Protein AF-A0A562HEB9-F1 (afdb_monomer)

Secondary structure (DSSP, 8-state):
-PPPPP-S-SS-EEEE---SS-HHHHHHHHHHHHHHHHHHH------HHHHHHHHHHHHHHHHHHHHHHHHHH-------GGGGS-HHHHHHHHHHHHHHHHHHHHHHHHHHT----HHHHHHHHHHHHHHHT--HHHHHHHH-TT-GGGHHHHHHHHHHHHHHHH-EEEE---PPP----

pLDDT: mean 85.72, std 13.25, range [48.59, 96.88]

Structure (mmCIF, N/CA/C/O backbone):
data_AF-A0A562HEB9-F1
#
_entry.id   AF-A0A562HEB9-F1
#
loop_
_atom_site.group_PDB
_atom_site.id
_atom_site.type_symbol
_atom_site.label_atom_id
_atom_site.label_alt_id
_atom_site.label_comp_id
_atom_site.label_asym_id
_atom_site.label_entity_id
_atom_site.label_seq_id
_atom_site.pdbx_PDB_ins_code
_atom_site.Cartn_x
_atom_site.Cartn_y
_atom_site.Cartn_z
_atom_site.occupancy
_atom_site.B_iso_or_equiv
_atom_site.auth_seq_id
_atom_site.auth_comp_id
_atom_site.auth_asym_id
_atom_site.auth_atom_id
_atom_site.pdbx_PDB_model_num
ATOM 1 N N . MET A 1 1 ? -10.192 3.703 -13.488 1.00 57.84 1 MET A N 1
ATOM 2 C CA . MET A 1 1 ? -11.028 2.485 -13.400 1.00 57.84 1 MET A CA 1
ATOM 3 C C . MET A 1 1 ? -11.930 2.670 -12.189 1.00 57.84 1 MET A C 1
ATOM 5 O O . MET A 1 1 ? -11.435 3.238 -11.224 1.00 57.84 1 MET A O 1
ATOM 9 N N . PRO A 1 2 ? -13.230 2.334 -12.241 1.00 66.75 2 PRO A N 1
ATOM 10 C CA . PRO A 1 2 ? -14.069 2.406 -11.045 1.00 66.75 2 PRO A CA 1
ATOM 11 C C . PRO A 1 2 ? -13.532 1.450 -9.963 1.00 66.75 2 PRO A C 1
ATOM 13 O O . PRO A 1 2 ? -12.978 0.410 -10.332 1.00 66.75 2 PRO A O 1
ATOM 16 N N . PRO A 1 3 ? -13.691 1.770 -8.665 1.00 75.25 3 PRO A N 1
ATOM 17 C CA . PRO A 1 3 ? -13.260 0.884 -7.590 1.00 75.25 3 PRO A CA 1
ATOM 18 C C . PRO A 1 3 ? -13.943 -0.477 -7.714 1.00 75.25 3 PRO A C 1
ATOM 20 O O . PRO A 1 3 ? -15.160 -0.556 -7.907 1.00 75.25 3 PRO A O 1
ATOM 23 N N . ILE A 1 4 ? -13.159 -1.550 -7.614 1.00 83.19 4 ILE A N 1
ATOM 24 C CA . ILE A 1 4 ? -13.702 -2.908 -7.585 1.00 83.19 4 ILE A CA 1
ATOM 25 C C . ILE A 1 4 ? -14.222 -3.177 -6.174 1.00 83.19 4 ILE A C 1
ATOM 27 O O . ILE A 1 4 ? -13.568 -2.845 -5.189 1.00 83.19 4 ILE A O 1
ATOM 31 N N . ALA A 1 5 ? -15.411 -3.771 -6.070 1.00 83.75 5 ALA A N 1
ATOM 32 C CA . ALA A 1 5 ? -15.980 -4.137 -4.781 1.00 83.75 5 ALA A CA 1
ATOM 33 C C . ALA A 1 5 ? -15.140 -5.243 -4.123 1.00 83.75 5 ALA A C 1
ATOM 35 O O . ALA A 1 5 ? -15.068 -6.360 -4.637 1.00 83.75 5 ALA A O 1
ATOM 36 N N . VAL A 1 6 ? -14.551 -4.934 -2.970 1.00 87.00 6 VAL A N 1
ATOM 37 C CA . VAL A 1 6 ? -13.778 -5.874 -2.151 1.00 87.00 6 VAL A CA 1
ATOM 38 C C . VAL A 1 6 ? -14.672 -6.391 -1.029 1.00 87.00 6 VAL A C 1
ATOM 40 O O . VAL A 1 6 ? -15.420 -5.635 -0.408 1.00 87.00 6 VAL A O 1
ATOM 43 N N . LYS A 1 7 ? -14.625 -7.696 -0.778 1.00 85.81 7 LYS A N 1
ATOM 44 C CA . LYS A 1 7 ? -15.368 -8.369 0.297 1.00 85.81 7 LYS A CA 1
ATOM 45 C C . LYS A 1 7 ? -14.372 -9.024 1.250 1.00 85.81 7 LYS A C 1
ATOM 47 O O . LYS A 1 7 ? -13.192 -9.101 0.953 1.00 85.81 7 LYS A O 1
ATOM 52 N N . ASN A 1 8 ? -14.812 -9.486 2.417 1.00 87.44 8 ASN A N 1
ATOM 53 C CA . ASN A 1 8 ? -13.984 -10.340 3.287 1.00 87.44 8 ASN A CA 1
ATOM 54 C C . ASN A 1 8 ? -12.582 -9.775 3.631 1.00 87.44 8 ASN A C 1
ATOM 56 O O . ASN A 1 8 ? -11.639 -10.539 3.790 1.00 87.44 8 ASN A O 1
ATOM 60 N N . TYR A 1 9 ? -12.426 -8.448 3.713 1.00 90.75 9 TYR A N 1
ATOM 61 C CA . TYR A 1 9 ? -11.159 -7.795 4.078 1.00 90.75 9 TYR A CA 1
ATOM 62 C C . TYR A 1 9 ? -11.048 -7.520 5.584 1.00 90.75 9 TYR A C 1
ATOM 64 O O . TYR A 1 9 ? -9.955 -7.280 6.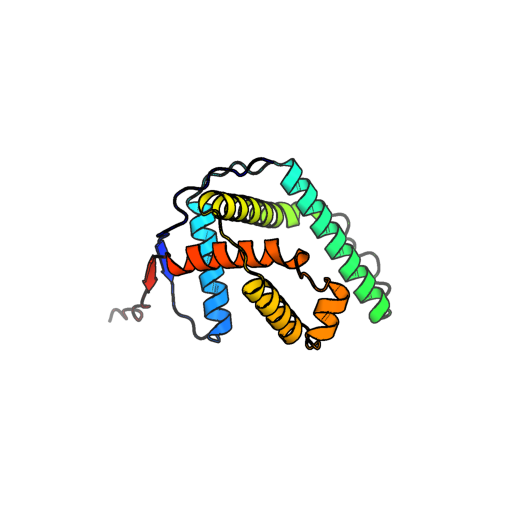085 1.00 90.75 9 TYR A O 1
ATOM 72 N N . LYS A 1 10 ? -12.174 -7.580 6.308 1.00 93.06 10 LYS A N 1
ATOM 73 C CA . LYS A 1 10 ? -12.225 -7.538 7.773 1.00 93.06 10 LYS A CA 1
ATOM 74 C C . LYS A 1 10 ? -12.315 -8.951 8.336 1.00 93.06 10 LYS A C 1
ATOM 76 O O . LYS A 1 10 ? -13.050 -9.770 7.785 1.00 93.06 10 LYS A O 1
ATOM 81 N N . GLY A 1 11 ? -11.637 -9.226 9.449 1.00 91.50 11 GLY A N 1
ATOM 82 C CA . GLY A 1 11 ? -11.749 -10.524 10.124 1.00 91.50 11 GLY A CA 1
ATOM 83 C C . GLY A 1 11 ? -11.019 -11.670 9.427 1.00 91.50 11 GLY A C 1
ATOM 84 O O . GLY A 1 11 ? -11.332 -12.827 9.702 1.00 91.50 11 GLY A O 1
ATOM 85 N N . VAL A 1 12 ? -10.078 -11.378 8.519 1.00 92.06 12 VAL A N 1
ATOM 86 C CA . VAL A 1 12 ? -9.273 -12.425 7.878 1.00 92.06 12 VAL A CA 1
ATOM 87 C C . VAL A 1 12 ? -8.480 -13.189 8.931 1.00 92.06 12 VAL A C 1
ATOM 89 O O . VAL A 1 12 ? -7.869 -12.595 9.820 1.00 92.06 12 VAL A O 1
ATOM 92 N N . ALA A 1 13 ? -8.533 -14.516 8.855 1.00 91.50 13 ALA A N 1
ATOM 93 C CA . ALA A 1 13 ? -7.787 -15.372 9.760 1.00 91.50 13 ALA A CA 1
ATOM 94 C C . ALA A 1 13 ? -6.352 -15.522 9.249 1.00 91.50 13 ALA A C 1
ATOM 96 O O . ALA A 1 13 ? -6.151 -15.883 8.091 1.00 91.50 13 ALA A O 1
ATOM 97 N N . VAL A 1 14 ? -5.378 -15.278 10.121 1.00 90.44 14 VAL A N 1
ATOM 98 C CA . VAL A 1 14 ? -3.953 -15.440 9.818 1.00 90.44 14 VAL A CA 1
ATOM 99 C C . VAL A 1 14 ? -3.348 -16.390 10.834 1.00 90.44 14 VAL A C 1
ATOM 101 O O . VAL A 1 14 ? -3.446 -16.166 12.040 1.00 90.44 14 VAL A O 1
ATOM 104 N N . GLU A 1 15 ? -2.745 -17.464 10.341 1.00 89.00 15 GLU A N 1
ATOM 105 C CA . GLU A 1 15 ? -1.908 -18.346 11.149 1.00 89.00 15 GLU A CA 1
ATOM 106 C C . GLU A 1 15 ? -0.533 -17.696 11.285 1.00 89.00 15 GLU A C 1
ATOM 108 O O . GLU A 1 15 ? 0.083 -17.315 10.288 1.00 89.00 15 GLU A O 1
ATOM 113 N N . TRP A 1 16 ? -0.086 -17.502 12.524 1.00 85.50 16 TRP A N 1
ATOM 114 C CA . TRP A 1 16 ? 1.146 -16.784 12.819 1.00 85.50 16 TRP A CA 1
ATOM 115 C C . TRP A 1 16 ? 2.052 -17.613 13.720 1.00 85.50 16 TRP A C 1
ATOM 117 O O . TRP A 1 16 ? 1.663 -18.016 14.819 1.00 85.50 16 TRP A O 1
ATOM 127 N N . VAL A 1 17 ? 3.284 -17.824 13.261 1.00 80.69 17 VAL A N 1
ATOM 128 C CA . VAL A 1 17 ? 4.353 -18.431 14.053 1.00 80.69 17 VAL A CA 1
ATOM 129 C C . VAL A 1 17 ? 5.299 -17.320 14.469 1.00 80.69 17 VAL A C 1
ATOM 131 O O . VAL A 1 17 ? 5.929 -16.676 13.630 1.00 80.69 17 VAL A O 1
ATOM 134 N N . LYS A 1 18 ? 5.413 -17.101 15.778 1.00 73.56 18 LYS A N 1
ATOM 135 C CA . LYS A 1 18 ? 6.359 -16.131 16.327 1.00 73.56 18 LYS A CA 1
ATOM 136 C C . LYS A 1 18 ? 7.789 -16.589 16.030 1.00 73.56 18 LYS A C 1
ATOM 138 O O . LYS A 1 18 ? 8.149 -17.721 16.353 1.00 73.56 18 LYS A O 1
ATOM 143 N N . ASN A 1 19 ? 8.586 -15.725 15.409 1.00 70.88 19 ASN A N 1
ATOM 144 C CA . ASN A 1 19 ? 10.015 -15.944 15.185 1.00 70.88 19 ASN A CA 1
ATOM 145 C C . ASN A 1 19 ? 10.836 -15.016 16.105 1.00 70.88 19 ASN A C 1
ATOM 147 O O . ASN A 1 19 ? 10.263 -14.225 16.839 1.00 70.88 19 ASN A O 1
ATOM 151 N N . GLU A 1 20 ? 12.165 -15.146 16.123 1.00 70.38 20 GLU A N 1
ATOM 152 C CA . GLU A 1 20 ? 13.058 -14.315 16.959 1.00 70.38 20 GLU A CA 1
ATOM 153 C C . GLU A 1 20 ? 13.527 -13.024 16.245 1.00 70.38 20 GLU A C 1
ATOM 155 O O . GLU A 1 20 ? 14.636 -12.541 16.488 1.00 70.38 20 GLU A O 1
ATOM 160 N N . ALA A 1 21 ? 12.748 -12.483 15.301 1.00 75.88 21 ALA A N 1
ATOM 161 C CA . ALA A 1 21 ? 13.127 -11.254 14.602 1.00 75.88 21 ALA A CA 1
ATOM 162 C C . ALA A 1 21 ? 12.989 -10.013 15.513 1.00 75.88 21 ALA A C 1
ATOM 164 O O . ALA A 1 21 ? 12.509 -10.073 16.641 1.00 75.88 21 ALA A O 1
ATOM 165 N N . SER A 1 22 ? 13.453 -8.846 15.052 1.00 77.06 22 SER A N 1
ATOM 166 C CA . SER A 1 22 ? 13.132 -7.596 15.750 1.00 77.06 22 SER A CA 1
ATOM 167 C C . SER A 1 22 ? 11.623 -7.334 15.681 1.00 77.06 22 SER A C 1
ATOM 169 O O . SER A 1 22 ? 10.988 -7.658 14.681 1.00 77.06 22 SER A O 1
ATOM 171 N N . ALA A 1 23 ? 11.062 -6.669 16.696 1.00 77.81 23 ALA A N 1
ATOM 172 C CA . ALA A 1 23 ? 9.628 -6.355 16.747 1.00 77.81 23 ALA A CA 1
ATOM 173 C C . ALA A 1 23 ? 9.112 -5.617 15.491 1.00 77.81 23 ALA A C 1
ATOM 175 O O . ALA A 1 23 ? 7.980 -5.821 15.071 1.00 77.81 23 ALA A O 1
ATOM 176 N N . GLU A 1 24 ? 9.949 -4.784 14.868 1.00 77.94 24 GLU A N 1
ATOM 177 C CA . GLU A 1 24 ? 9.617 -4.071 13.627 1.00 77.94 24 GLU A CA 1
ATOM 178 C C . GLU A 1 24 ? 9.565 -5.005 12.406 1.00 77.94 24 GLU A C 1
ATOM 180 O O . GLU A 1 24 ? 8.658 -4.906 11.582 1.00 77.94 24 GLU A O 1
ATOM 185 N N . ASN A 1 25 ? 10.493 -5.964 12.316 1.00 81.62 25 ASN A N 1
ATOM 186 C CA . ASN A 1 25 ? 10.473 -6.976 11.259 1.00 81.62 25 ASN A CA 1
ATOM 187 C C . ASN A 1 25 ? 9.296 -7.944 11.435 1.00 81.62 25 ASN A C 1
ATOM 189 O O . ASN A 1 25 ? 8.708 -8.375 10.444 1.00 81.62 25 ASN 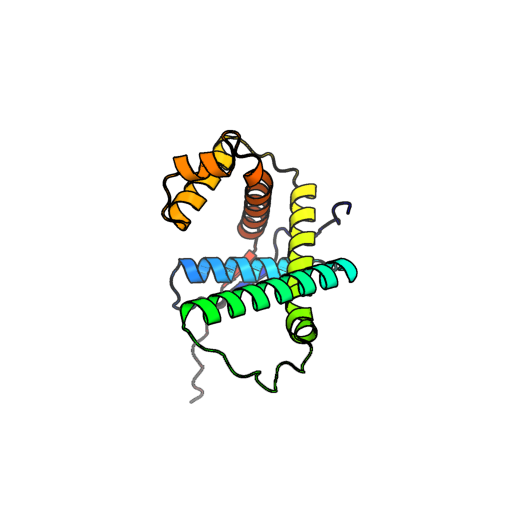A O 1
ATOM 193 N N . GLU A 1 26 ? 8.943 -8.273 12.682 1.00 84.94 26 GLU A N 1
ATOM 194 C CA . GLU A 1 26 ? 7.755 -9.071 12.995 1.00 84.94 26 GLU A CA 1
ATOM 195 C C . GLU A 1 26 ? 6.474 -8.358 12.554 1.00 84.94 26 GLU A C 1
ATOM 197 O O . GLU A 1 26 ? 5.664 -8.958 11.851 1.00 84.94 26 GLU A O 1
ATOM 202 N N . ASP A 1 27 ? 6.311 -7.078 12.904 1.00 86.38 27 ASP A N 1
ATOM 203 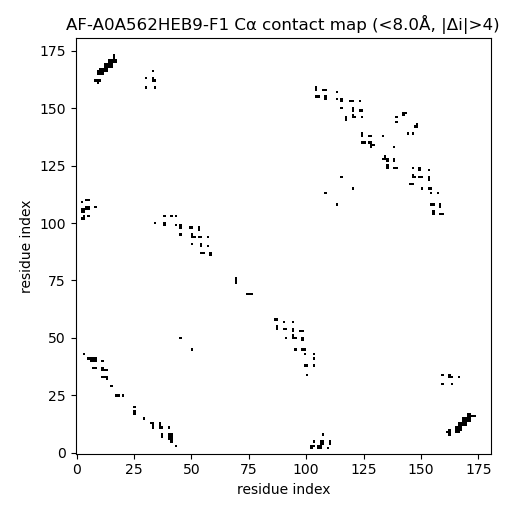C CA . ASP A 1 27 ? 5.135 -6.289 12.522 1.00 86.38 27 ASP A CA 1
ATOM 204 C C . ASP A 1 27 ? 4.996 -6.173 10.997 1.00 86.38 27 ASP A C 1
ATOM 206 O O . ASP A 1 27 ? 3.914 -6.389 10.449 1.00 86.38 27 ASP A O 1
ATOM 210 N N . MET A 1 28 ? 6.100 -5.925 10.285 1.00 87.50 28 MET A N 1
ATOM 211 C CA . MET A 1 28 ? 6.093 -5.853 8.823 1.00 87.50 28 MET A CA 1
ATOM 212 C C . MET A 1 28 ? 5.677 -7.182 8.181 1.00 87.50 28 MET A C 1
ATOM 214 O O . MET A 1 28 ? 4.794 -7.202 7.320 1.00 87.50 28 MET A O 1
ATOM 218 N N . ALA A 1 29 ? 6.275 -8.292 8.618 1.00 89.50 29 ALA A N 1
ATOM 219 C CA . ALA A 1 29 ? 5.954 -9.618 8.097 1.00 89.50 29 ALA A CA 1
ATOM 220 C C . ALA A 1 29 ? 4.503 -10.019 8.420 1.00 89.50 29 ALA A C 1
ATOM 222 O O . ALA A 1 29 ? 3.833 -10.671 7.619 1.00 89.50 29 ALA A O 1
ATOM 223 N N . MET A 1 30 ? 3.991 -9.588 9.572 1.00 90.31 30 MET A N 1
ATOM 224 C CA . MET A 1 30 ? 2.617 -9.839 9.985 1.00 90.31 30 MET A CA 1
ATOM 225 C C . MET A 1 30 ? 1.617 -9.064 9.136 1.00 90.31 30 MET A C 1
ATOM 227 O O . MET A 1 30 ? 0.638 -9.637 8.655 1.00 90.31 30 MET A O 1
ATOM 231 N N . ARG A 1 31 ? 1.885 -7.778 8.893 1.00 92.00 31 ARG A N 1
ATOM 232 C CA . ARG A 1 31 ? 1.093 -6.947 7.980 1.00 92.00 31 ARG A CA 1
ATOM 233 C C . ARG A 1 31 ? 1.066 -7.534 6.568 1.00 92.00 31 ARG A C 1
ATOM 235 O O . ARG A 1 31 ? 0.001 -7.557 5.952 1.00 92.00 31 ARG A O 1
ATOM 242 N N . GLU A 1 32 ? 2.194 -8.049 6.076 1.00 92.62 32 GLU A N 1
ATOM 243 C CA . GLU A 1 32 ? 2.257 -8.738 4.782 1.00 92.62 32 GLU A CA 1
ATOM 244 C C . GLU A 1 32 ? 1.419 -10.026 4.773 1.00 92.62 32 GLU A C 1
ATOM 246 O O . GLU A 1 32 ? 0.616 -10.222 3.861 1.00 92.62 32 GLU A O 1
ATOM 251 N N . ALA A 1 33 ? 1.518 -10.863 5.810 1.00 93.06 33 ALA A N 1
ATOM 252 C CA . ALA A 1 33 ? 0.725 -12.089 5.915 1.00 93.06 33 ALA A CA 1
ATOM 253 C C . ALA A 1 33 ? -0.788 -11.809 5.967 1.00 93.06 33 ALA A C 1
ATOM 255 O O . ALA A 1 33 ? -1.574 -12.499 5.314 1.00 93.06 33 ALA A O 1
ATOM 256 N N . ILE A 1 34 ? -1.204 -10.774 6.705 1.00 94.31 34 ILE A N 1
ATOM 257 C CA . ILE A 1 34 ? -2.601 -10.322 6.740 1.00 94.31 34 ILE A CA 1
ATOM 258 C C . ILE A 1 34 ? -3.046 -9.873 5.347 1.00 94.31 34 ILE A C 1
ATOM 260 O O . ILE A 1 34 ? -4.110 -10.291 4.881 1.00 94.31 34 ILE A O 1
ATOM 264 N N . LEU A 1 35 ? -2.241 -9.050 4.671 1.00 93.88 35 LEU A N 1
ATOM 265 C CA . LEU A 1 35 ? -2.547 -8.583 3.323 1.00 93.88 35 LEU A CA 1
ATOM 266 C C . LEU A 1 35 ? -2.716 -9.760 2.361 1.00 93.88 35 LEU A C 1
ATOM 268 O O . LEU A 1 35 ? -3.718 -9.811 1.652 1.00 93.88 35 LEU A O 1
ATOM 272 N N . ASP A 1 36 ? -1.809 -10.734 2.382 1.00 93.75 36 ASP A N 1
ATOM 273 C CA . ASP A 1 36 ? -1.879 -11.917 1.523 1.00 93.75 36 ASP A CA 1
ATOM 274 C C . ASP A 1 36 ? -3.174 -12.714 1.734 1.00 93.75 36 ASP A C 1
ATOM 276 O O . ASP A 1 36 ? -3.800 -13.137 0.757 1.00 93.75 36 ASP A O 1
ATOM 280 N N . GLN A 1 37 ? -3.648 -12.836 2.979 1.00 94.25 37 GLN A N 1
ATOM 281 C CA . GLN A 1 37 ? -4.950 -13.448 3.259 1.00 94.25 37 GLN A CA 1
ATOM 282 C C . GLN A 1 37 ? -6.117 -12.617 2.714 1.00 94.25 37 GLN A C 1
ATOM 284 O O . GLN A 1 37 ? -7.061 -13.184 2.159 1.00 94.25 37 GLN A O 1
ATOM 289 N N . VAL A 1 38 ? -6.056 -11.283 2.785 1.00 94.25 38 VAL A N 1
ATOM 290 C CA . VAL A 1 38 ? -7.063 -10.421 2.140 1.00 94.25 38 VAL A CA 1
ATOM 291 C C . VAL A 1 38 ? -7.056 -10.610 0.624 1.00 94.25 38 VAL A C 1
ATOM 293 O O . VAL A 1 38 ? -8.128 -10.727 0.022 1.00 94.25 38 VAL A O 1
ATOM 296 N N . LEU A 1 39 ? -5.878 -10.678 -0.005 1.00 93.19 39 LEU A N 1
ATOM 297 C CA . LEU A 1 39 ? -5.766 -10.927 -1.443 1.00 93.19 39 LEU A CA 1
ATOM 298 C C . LEU A 1 39 ? -6.328 -12.305 -1.813 1.00 93.19 39 LEU A C 1
ATOM 300 O O . LEU A 1 39 ? -6.967 -12.431 -2.856 1.00 93.19 39 LEU A O 1
ATOM 304 N N . ALA A 1 40 ? -6.100 -13.331 -0.992 1.00 91.94 40 ALA A N 1
ATOM 305 C CA . ALA A 1 40 ? -6.609 -14.683 -1.219 1.00 91.94 40 ALA A CA 1
ATOM 306 C C . ALA A 1 40 ? -8.132 -14.780 -1.023 1.00 91.94 40 ALA A C 1
ATOM 308 O O . ALA A 1 40 ? -8.811 -15.451 -1.799 1.00 91.94 40 ALA A O 1
ATOM 309 N N . ALA A 1 41 ? -8.684 -14.063 -0.039 1.00 91.44 41 ALA A N 1
ATOM 310 C CA . ALA A 1 41 ? -10.121 -14.011 0.240 1.00 91.44 41 ALA A CA 1
ATOM 311 C C . ALA A 1 41 ? -10.929 -13.235 -0.820 1.00 91.44 41 ALA A C 1
ATOM 313 O O . ALA A 1 41 ? -12.165 -13.283 -0.819 1.00 91.44 41 ALA A O 1
ATOM 314 N N . ASN A 1 42 ? -10.236 -12.521 -1.711 1.00 88.94 42 ASN A N 1
ATOM 315 C CA . ASN A 1 42 ? -10.814 -11.713 -2.773 1.00 88.94 42 ASN A CA 1
ATOM 316 C C . ASN A 1 42 ? -10.392 -12.226 -4.151 1.00 88.94 42 ASN A C 1
ATOM 318 O O . ASN A 1 42 ? -9.281 -11.974 -4.633 1.00 88.94 42 ASN A O 1
ATOM 322 N N . ASP A 1 43 ? -11.324 -12.909 -4.814 1.00 85.62 43 ASP A N 1
ATOM 323 C CA . ASP A 1 43 ? -11.182 -13.257 -6.223 1.00 85.62 43 ASP A CA 1
ATOM 324 C C . ASP A 1 43 ? -11.461 -12.020 -7.086 1.00 85.62 43 ASP A C 1
ATOM 326 O O . ASP A 1 43 ? -12.604 -11.671 -7.386 1.00 85.62 43 ASP A O 1
ATOM 330 N N . ILE A 1 44 ? -10.388 -11.296 -7.398 1.00 86.69 44 ILE A N 1
ATOM 331 C CA . ILE A 1 44 ? -10.423 -10.081 -8.205 1.00 86.69 44 ILE A CA 1
ATOM 332 C C . ILE A 1 44 ? -9.744 -10.366 -9.528 1.00 86.69 44 ILE A C 1
ATOM 334 O O . ILE A 1 44 ? -8.570 -10.741 -9.579 1.00 86.69 44 ILE A O 1
ATOM 338 N N . GLN A 1 45 ? -10.476 -10.109 -10.607 1.00 88.88 45 GLN A N 1
ATOM 339 C CA . GLN A 1 45 ? -9.923 -10.149 -11.946 1.00 88.88 45 GLN A CA 1
ATOM 340 C C . GLN A 1 45 ? -8.956 -8.977 -12.131 1.00 88.88 45 GLN A C 1
ATOM 342 O O . GLN A 1 45 ? -9.371 -7.822 -12.228 1.00 88.88 45 GLN A O 1
ATOM 347 N N . VAL A 1 46 ? -7.662 -9.284 -12.197 1.00 91.81 46 VAL A N 1
ATOM 348 C CA . VAL A 1 46 ? -6.618 -8.290 -12.444 1.00 91.81 46 VAL A CA 1
ATOM 349 C C . VAL A 1 46 ? -6.511 -8.036 -13.953 1.00 91.81 46 VAL A C 1
ATOM 351 O O . VAL A 1 46 ? -6.235 -8.968 -14.712 1.00 91.81 46 VAL A O 1
ATOM 354 N N . PRO A 1 47 ? -6.724 -6.797 -14.428 1.00 93.38 47 PRO A N 1
ATOM 355 C CA . PRO A 1 47 ? -6.607 -6.470 -15.845 1.00 93.38 47 PRO A CA 1
ATOM 356 C C . PRO A 1 47 ? -5.165 -6.626 -16.346 1.00 93.38 47 PRO A C 1
ATOM 358 O O . PRO A 1 47 ? -4.248 -5.994 -15.820 1.00 93.38 47 PRO A O 1
ATOM 361 N N . GLN A 1 48 ? -4.964 -7.420 -17.403 1.00 93.38 48 GLN A N 1
ATOM 362 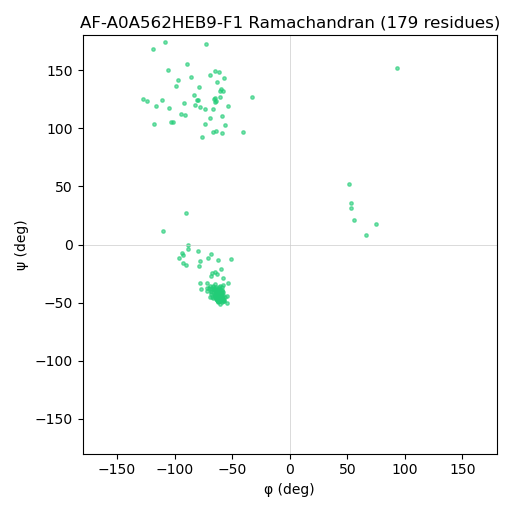C CA . GLN A 1 48 ? -3.626 -7.714 -17.938 1.00 93.38 48 GLN A CA 1
ATOM 363 C C . GLN A 1 48 ? -2.865 -6.453 -18.366 1.00 93.38 48 GLN A C 1
ATOM 365 O O . GLN A 1 48 ? -1.666 -6.355 -18.135 1.00 93.38 48 GLN A O 1
ATOM 370 N N . ASN A 1 49 ? -3.556 -5.452 -18.918 1.00 95.12 49 ASN A N 1
ATOM 371 C CA . ASN A 1 49 ? -2.928 -4.192 -19.309 1.00 95.12 49 ASN A CA 1
ATOM 372 C C . ASN A 1 49 ? -2.284 -3.468 -18.115 1.00 95.12 49 ASN A C 1
ATOM 374 O O . ASN A 1 49 ? -1.223 -2.871 -18.271 1.00 95.12 49 ASN A O 1
ATOM 378 N N . LEU A 1 50 ? -2.887 -3.534 -16.922 1.00 94.88 50 LEU A N 1
ATOM 379 C CA . LEU A 1 50 ? -2.301 -2.946 -15.716 1.00 94.88 50 LEU A CA 1
ATOM 380 C C . LEU 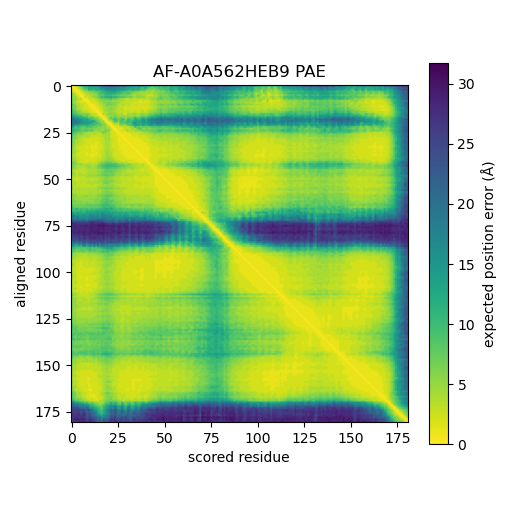A 1 50 ? -1.046 -3.708 -15.283 1.00 94.88 50 LEU A C 1
ATOM 382 O O . LEU A 1 50 ? -0.050 -3.077 -14.940 1.00 94.88 50 LEU A O 1
ATOM 386 N N . VAL A 1 51 ? -1.061 -5.039 -15.380 1.00 95.44 51 VAL A N 1
ATOM 387 C CA . VAL A 1 51 ? 0.122 -5.878 -15.127 1.00 95.44 51 VAL A CA 1
ATOM 388 C C . VAL A 1 51 ? 1.238 -5.551 -16.122 1.00 95.44 51 VAL A C 1
ATOM 390 O O . VAL A 1 51 ? 2.388 -5.392 -15.730 1.00 95.44 51 VAL A O 1
ATOM 393 N N . ASP A 1 52 ? 0.923 -5.363 -17.403 1.00 94.19 52 ASP A N 1
ATOM 394 C CA . ASP A 1 52 ? 1.922 -5.033 -18.425 1.00 94.19 52 ASP A CA 1
ATOM 395 C C . ASP A 1 52 ? 2.546 -3.641 -18.208 1.00 94.19 52 ASP A C 1
ATOM 397 O O . ASP A 1 52 ? 3.749 -3.445 -18.441 1.00 94.19 52 ASP A O 1
ATOM 401 N N . HIS A 1 53 ? 1.752 -2.671 -17.740 1.00 96.06 53 HIS A N 1
ATOM 402 C CA . HIS A 1 53 ? 2.246 -1.358 -17.317 1.00 96.06 53 HIS A CA 1
ATOM 403 C C . HIS A 1 53 ? 3.164 -1.466 -16.095 1.00 96.06 53 HIS A C 1
ATOM 405 O O . HIS A 1 53 ? 4.238 -0.861 -16.087 1.00 96.06 53 HIS A O 1
ATOM 411 N N . GLU A 1 54 ? 2.778 -2.273 -15.109 1.00 96.50 54 GLU A N 1
ATOM 412 C CA . GLU A 1 54 ? 3.556 -2.540 -13.900 1.00 96.50 54 GLU A CA 1
ATOM 413 C C . GLU A 1 54 ? 4.914 -3.169 -14.235 1.00 96.50 54 GLU A C 1
ATOM 415 O O . GLU A 1 54 ? 5.959 -2.629 -13.871 1.00 96.50 54 GLU A O 1
ATOM 420 N N . ILE A 1 55 ? 4.913 -4.234 -15.043 1.00 94.94 55 ILE A N 1
ATOM 421 C CA . ILE A 1 55 ? 6.127 -4.881 -15.557 1.00 94.94 55 ILE A CA 1
ATOM 422 C C . ILE A 1 55 ? 7.017 -3.855 -16.266 1.00 94.94 55 ILE A C 1
ATOM 424 O O . ILE A 1 55 ? 8.231 -3.825 -16.064 1.00 94.94 55 ILE A O 1
ATOM 428 N N . THR A 1 56 ? 6.429 -2.994 -17.102 1.00 93.06 56 THR A N 1
ATOM 429 C CA . THR A 1 56 ? 7.186 -1.960 -17.820 1.00 93.06 56 THR A CA 1
ATOM 430 C C . THR A 1 56 ? 7.867 -0.998 -16.847 1.00 93.06 56 THR A C 1
ATOM 432 O O . THR A 1 56 ? 9.047 -0.688 -17.037 1.00 93.06 56 THR A O 1
ATOM 435 N N . ARG A 1 57 ? 7.171 -0.576 -15.783 1.00 94.31 57 ARG A N 1
ATOM 436 C CA . ARG A 1 57 ? 7.743 0.276 -14.734 1.00 94.31 57 ARG A CA 1
ATOM 437 C C . ARG A 1 57 ? 8.893 -0.427 -14.011 1.00 94.31 57 ARG A C 1
ATOM 439 O O . ARG A 1 57 ? 9.982 0.136 -13.928 1.00 94.31 57 ARG A O 1
ATOM 446 N N . MET A 1 58 ? 8.701 -1.675 -13.590 1.00 92.81 58 MET A N 1
ATOM 447 C CA . MET A 1 58 ? 9.725 -2.466 -12.892 1.00 92.81 58 MET A CA 1
ATOM 448 C C . MET A 1 58 ? 10.980 -2.688 -13.750 1.00 92.81 58 MET A C 1
ATOM 450 O O . MET A 1 58 ? 12.111 -2.575 -13.270 1.00 92.81 58 MET A O 1
ATOM 454 N N . VAL A 1 59 ? 10.809 -2.937 -15.053 1.00 89.31 59 VAL A N 1
ATOM 455 C CA . VAL A 1 59 ? 11.928 -3.043 -16.003 1.00 89.31 59 VAL A CA 1
ATOM 456 C C . VAL A 1 59 ? 12.672 -1.711 -16.133 1.00 89.31 59 VAL A C 1
ATOM 458 O O . VAL A 1 59 ? 13.906 -1.706 -16.185 1.00 89.31 59 VAL A O 1
ATOM 461 N N . MET A 1 60 ? 11.962 -0.580 -16.180 1.00 88.69 60 MET A N 1
ATOM 462 C CA . MET A 1 60 ? 12.596 0.743 -16.199 1.00 88.69 60 MET A CA 1
ATOM 463 C C . MET A 1 60 ? 13.377 1.005 -14.906 1.00 88.69 60 MET A C 1
ATOM 465 O O . MET A 1 60 ? 14.545 1.387 -14.978 1.00 88.69 60 MET A O 1
ATOM 469 N N . GLU A 1 61 ? 12.794 0.732 -13.739 1.00 89.62 61 GLU A N 1
ATOM 470 C CA . GLU A 1 61 ? 13.461 0.876 -12.438 1.00 89.62 61 GLU A CA 1
ATOM 471 C C . GLU A 1 61 ? 14.743 0.036 -12.350 1.00 89.62 61 GLU A C 1
ATOM 473 O O . GLU A 1 61 ? 15.787 0.535 -11.920 1.00 89.62 61 GLU A O 1
ATOM 478 N N . LEU A 1 62 ? 14.705 -1.213 -12.827 1.00 86.81 62 LEU A N 1
ATOM 479 C CA . LEU A 1 62 ? 15.883 -2.077 -12.900 1.00 86.81 62 LEU A CA 1
ATOM 480 C C . LEU A 1 62 ? 16.988 -1.456 -13.766 1.00 86.81 62 LEU A C 1
ATOM 482 O O . LEU A 1 62 ? 18.154 -1.436 -13.363 1.00 86.81 62 LEU A O 1
ATOM 486 N N . LYS A 1 63 ? 16.633 -0.938 -14.949 1.00 83.50 63 LYS A N 1
ATOM 487 C CA . LYS A 1 63 ? 17.582 -0.275 -15.858 1.00 83.50 63 LYS A CA 1
ATOM 488 C C . LYS A 1 63 ? 18.187 0.976 -15.223 1.00 83.50 63 LYS A C 1
ATOM 490 O O . LYS A 1 63 ? 19.397 1.178 -15.319 1.00 83.50 63 LYS A O 1
ATOM 495 N N . HIS A 1 64 ? 17.376 1.783 -14.542 1.00 85.88 64 HIS A N 1
ATOM 496 C CA . HIS A 1 64 ? 17.844 2.972 -13.831 1.00 85.88 64 HIS A CA 1
ATOM 497 C C . HIS A 1 64 ? 18.819 2.617 -12.703 1.00 85.88 64 HIS A C 1
ATOM 499 O O . HIS A 1 64 ? 19.910 3.190 -12.655 1.00 85.88 64 HIS A O 1
ATOM 505 N N . LYS A 1 65 ? 18.485 1.631 -11.858 1.00 83.12 65 LYS A N 1
ATOM 506 C CA . LYS A 1 65 ? 19.366 1.144 -10.781 1.00 83.12 65 LYS A CA 1
ATOM 507 C C . LYS A 1 65 ? 20.705 0.640 -11.328 1.00 83.12 65 LYS A C 1
ATOM 509 O O . LYS A 1 65 ? 21.756 1.023 -10.815 1.00 83.12 65 LYS A O 1
ATOM 514 N N . LYS A 1 66 ? 20.683 -0.144 -12.414 1.00 77.69 66 LYS A N 1
ATOM 515 C CA . LYS A 1 66 ? 21.902 -0.619 -13.092 1.00 77.69 66 LYS A CA 1
ATOM 516 C C . LYS A 1 66 ? 22.757 0.531 -13.630 1.00 77.69 66 LYS A C 1
ATOM 518 O O . LYS A 1 66 ? 23.957 0.567 -13.370 1.00 77.69 66 LYS A O 1
ATOM 523 N N . LYS A 1 67 ? 22.151 1.487 -14.345 1.00 79.75 67 LYS A N 1
ATOM 524 C CA . LYS A 1 67 ? 22.861 2.651 -14.905 1.00 79.75 67 LYS A CA 1
ATOM 525 C C . LYS A 1 67 ? 23.526 3.482 -13.809 1.00 79.75 67 LYS A C 1
ATOM 527 O O . LYS A 1 67 ? 24.677 3.881 -13.959 1.00 79.75 67 LYS A O 1
ATOM 532 N N . TYR A 1 68 ? 22.810 3.718 -12.714 1.00 81.94 68 TYR A N 1
ATOM 533 C CA . TYR A 1 68 ? 23.331 4.476 -11.583 1.00 81.94 68 TYR A CA 1
ATOM 534 C C . TYR A 1 68 ? 24.505 3.756 -10.905 1.00 81.94 68 TYR A C 1
ATOM 536 O O . TYR A 1 68 ? 25.540 4.369 -10.660 1.00 81.94 68 TYR A O 1
ATOM 544 N N . GLY A 1 69 ? 24.390 2.441 -10.684 1.00 78.12 69 GLY A N 1
ATOM 545 C CA . GLY A 1 69 ? 25.486 1.627 -10.150 1.00 78.12 69 GLY A CA 1
ATOM 546 C C . GLY A 1 69 ? 26.723 1.621 -11.055 1.00 78.12 69 GLY A C 1
ATOM 547 O O . GLY A 1 69 ? 27.835 1.814 -10.574 1.00 78.12 69 GLY A O 1
ATOM 548 N N . SER A 1 70 ? 26.545 1.483 -12.373 1.00 75.06 70 SER A N 1
ATOM 549 C CA . SER A 1 70 ? 27.658 1.536 -13.335 1.00 75.06 70 SER A CA 1
ATOM 550 C C . SER A 1 70 ? 28.357 2.904 -13.342 1.00 75.06 70 SER A C 1
ATOM 552 O O . SER A 1 70 ? 29.585 2.959 -13.315 1.00 75.06 70 SER A O 1
ATOM 554 N N . MET A 1 71 ? 27.593 4.006 -13.287 1.00 76.81 71 MET A N 1
ATOM 555 C CA . MET A 1 71 ? 28.151 5.362 -13.169 1.00 76.81 71 MET A CA 1
ATOM 556 C C . MET A 1 71 ? 28.946 5.569 -11.874 1.00 76.81 71 MET A C 1
ATOM 558 O O . MET A 1 71 ? 29.983 6.225 -11.907 1.00 76.81 71 MET A O 1
ATOM 562 N N . MET A 1 72 ? 28.479 5.022 -10.749 1.00 75.31 72 MET A N 1
ATOM 563 C CA . MET A 1 72 ? 29.111 5.220 -9.439 1.00 75.31 72 MET A CA 1
ATOM 564 C C . MET A 1 72 ? 30.363 4.367 -9.217 1.00 75.31 72 MET A C 1
ATOM 566 O O . MET A 1 72 ? 31.288 4.812 -8.543 1.00 75.31 72 MET A O 1
ATOM 570 N N . PHE A 1 73 ? 30.413 3.155 -9.776 1.00 69.69 73 PHE A N 1
ATOM 571 C CA . PHE A 1 73 ? 31.489 2.193 -9.504 1.00 69.69 73 PHE A CA 1
ATOM 572 C C . PHE A 1 73 ? 32.435 1.961 -10.692 1.00 69.69 73 PHE A C 1
ATOM 574 O O . PHE A 1 73 ? 33.253 1.047 -10.656 1.00 69.69 73 PHE A O 1
ATOM 581 N N . GLY A 1 74 ? 32.348 2.791 -11.739 1.00 61.22 74 GLY A N 1
ATOM 582 C CA . GLY A 1 74 ? 33.334 2.858 -12.827 1.00 61.22 74 GLY A CA 1
ATOM 583 C C . GLY A 1 74 ? 33.433 1.614 -13.717 1.00 61.22 74 GLY A C 1
ATOM 584 O O . GLY A 1 74 ? 34.336 1.530 -14.547 1.00 61.22 74 GLY A O 1
ATOM 585 N N . GLY A 1 75 ? 32.526 0.649 -13.567 1.00 58.41 75 GLY A N 1
ATOM 586 C CA . GLY A 1 75 ? 32.517 -0.585 -14.342 1.00 58.41 75 GLY A CA 1
ATOM 587 C C . GLY A 1 75 ? 31.604 -0.479 -15.557 1.00 58.41 75 GLY A C 1
ATOM 588 O O . GLY A 1 75 ? 30.377 -0.456 -15.415 1.00 58.41 75 GLY A O 1
ATOM 589 N N . TYR A 1 76 ? 32.196 -0.497 -16.754 1.00 56.16 76 TYR A N 1
ATOM 590 C CA . TYR A 1 76 ? 31.581 -1.164 -17.902 1.00 56.16 76 TYR A CA 1
ATOM 591 C C . TYR A 1 76 ? 31.397 -2.626 -17.481 1.00 56.16 76 TYR A C 1
ATOM 593 O O . TYR A 1 76 ? 32.351 -3.397 -17.519 1.00 56.16 76 TYR A O 1
ATOM 601 N N . SER A 1 77 ? 30.216 -3.011 -16.987 1.00 53.94 77 SER A N 1
ATOM 602 C CA . SER A 1 77 ? 29.924 -4.439 -16.917 1.00 53.94 77 SER A CA 1
ATOM 603 C C . SER A 1 77 ? 29.664 -4.863 -18.350 1.00 53.94 77 SER A C 1
ATOM 605 O O . SER A 1 77 ? 28.619 -4.519 -18.911 1.00 53.94 77 SER A O 1
ATOM 607 N N . ASP A 1 78 ? 30.656 -5.529 -18.931 1.00 52.47 78 ASP A N 1
ATOM 608 C CA . ASP A 1 78 ? 30.531 -6.304 -20.154 1.00 52.47 78 ASP A CA 1
ATOM 609 C C . ASP A 1 78 ? 29.137 -6.918 -20.226 1.00 52.47 78 ASP A C 1
ATOM 611 O O . ASP A 1 78 ? 28.670 -7.520 -19.255 1.00 52.47 78 ASP A O 1
ATOM 615 N N . PHE A 1 79 ? 28.464 -6.664 -21.349 1.00 52.19 79 PHE A N 1
ATOM 616 C CA . PHE A 1 79 ? 27.152 -7.189 -21.698 1.00 52.19 79 PHE A CA 1
ATOM 617 C C . PHE A 1 79 ? 27.058 -8.659 -21.273 1.00 52.19 79 PHE A C 1
ATOM 619 O O . PHE A 1 79 ? 27.550 -9.550 -21.960 1.00 52.19 79 PHE A O 1
ATOM 626 N N . MET A 1 80 ? 26.480 -8.910 -20.097 1.00 52.53 80 MET A N 1
ATOM 627 C CA . MET A 1 80 ? 26.324 -10.258 -19.571 1.00 52.53 80 MET A CA 1
ATOM 628 C C . MET A 1 80 ? 25.372 -10.989 -20.510 1.00 52.53 80 MET A C 1
ATOM 630 O O . MET A 1 80 ? 24.235 -10.555 -20.695 1.00 52.53 80 MET A O 1
ATOM 634 N N . GLU A 1 81 ? 25.831 -12.110 -21.068 1.00 49.38 81 GLU A N 1
ATOM 635 C CA . GLU A 1 81 ? 25.123 -12.987 -22.016 1.00 49.38 81 GLU A CA 1
ATOM 636 C C . GLU A 1 81 ? 23.703 -13.404 -21.555 1.00 49.38 81 GLU A C 1
ATOM 638 O O . GLU A 1 81 ? 22.903 -13.885 -22.353 1.00 49.38 81 GLU A O 1
ATOM 643 N N . GLY A 1 82 ? 23.344 -13.161 -20.287 1.00 51.31 82 GLY A N 1
ATOM 644 C CA . GLY A 1 82 ? 21.998 -13.324 -19.726 1.00 51.31 82 GLY A CA 1
ATOM 645 C C . GLY A 1 82 ? 20.989 -12.192 -20.000 1.00 51.31 82 GLY A C 1
ATOM 646 O O . GLY A 1 82 ? 19.823 -12.353 -19.645 1.00 51.31 82 GLY A O 1
ATOM 647 N N . GLU A 1 83 ? 21.367 -11.068 -20.629 1.00 54.03 83 GLU A N 1
ATOM 648 C CA . GLU A 1 83 ? 20.419 -10.004 -21.046 1.00 54.03 83 GLU A CA 1
ATOM 649 C C . GLU A 1 83 ? 19.461 -10.424 -22.175 1.00 54.03 83 GLU A C 1
ATOM 651 O O . GLU A 1 83 ? 18.518 -9.697 -22.487 1.00 54.03 83 GLU A O 1
ATOM 656 N N . LEU A 1 84 ? 19.667 -11.602 -22.767 1.00 48.59 84 LEU A N 1
ATOM 657 C CA . LEU A 1 84 ? 18.786 -12.166 -23.790 1.00 48.59 84 LEU A CA 1
ATOM 658 C C . LEU A 1 84 ? 17.500 -12.787 -23.216 1.00 48.59 84 LEU A C 1
ATOM 660 O O . LEU A 1 84 ? 16.570 -13.051 -23.977 1.00 48.59 84 LEU A O 1
ATOM 664 N N . ALA A 1 85 ? 17.421 -13.016 -21.900 1.00 58.81 85 ALA A N 1
ATOM 665 C CA . ALA A 1 85 ? 16.178 -13.425 -21.254 1.00 58.81 85 ALA A CA 1
ATOM 666 C C . ALA A 1 85 ? 15.290 -12.195 -21.036 1.00 58.81 85 ALA A C 1
ATOM 668 O O . ALA A 1 85 ? 15.727 -11.232 -20.404 1.00 58.81 85 ALA A O 1
ATOM 669 N N . ASP A 1 86 ? 14.052 -12.223 -21.540 1.00 69.75 86 ASP A N 1
ATOM 670 C CA . ASP A 1 86 ? 13.107 -11.122 -21.354 1.00 69.75 86 ASP A CA 1
ATOM 671 C C . ASP A 1 86 ? 12.883 -10.890 -19.845 1.00 69.75 86 ASP A C 1
ATOM 673 O O . ASP A 1 86 ? 12.275 -11.733 -19.175 1.00 69.75 86 ASP A O 1
ATOM 677 N N . PRO A 1 87 ? 13.366 -9.771 -19.263 1.00 71.50 87 PRO A N 1
ATOM 678 C CA . PRO A 1 87 ? 13.210 -9.510 -17.838 1.00 71.50 87 PRO A CA 1
ATOM 679 C C . PRO A 1 87 ? 11.738 -9.388 -17.433 1.00 71.50 87 PRO A C 1
ATOM 681 O O . PRO A 1 87 ? 11.451 -9.413 -16.242 1.00 71.50 87 PRO A O 1
ATOM 684 N N . ARG A 1 88 ? 10.809 -9.258 -18.384 1.00 81.19 88 ARG A N 1
ATOM 685 C CA . ARG A 1 88 ? 9.369 -9.180 -18.127 1.00 81.19 88 ARG A CA 1
ATOM 686 C C . ARG A 1 88 ? 8.819 -10.444 -17.473 1.00 81.19 88 ARG A C 1
ATOM 688 O O . ARG A 1 88 ? 8.025 -10.339 -16.541 1.00 81.19 88 ARG A O 1
ATOM 695 N N . GLU A 1 89 ? 9.309 -11.612 -17.872 1.00 83.81 89 GLU A N 1
ATOM 696 C CA . GLU A 1 89 ? 8.730 -12.890 -17.446 1.00 83.81 89 GLU A CA 1
ATOM 697 C C . GLU A 1 89 ? 9.026 -13.176 -15.978 1.00 83.81 89 GLU A C 1
ATOM 699 O O . GLU A 1 89 ? 8.163 -13.666 -15.255 1.00 83.81 89 GLU A O 1
ATOM 704 N N . ARG A 1 90 ? 10.196 -12.737 -15.500 1.00 84.19 90 ARG A N 1
ATOM 705 C CA . ARG A 1 90 ? 10.561 -12.813 -14.080 1.00 84.19 90 ARG A CA 1
ATOM 706 C C . ARG A 1 90 ? 9.719 -11.885 -13.198 1.00 84.19 90 ARG A C 1
ATOM 708 O O . ARG A 1 90 ? 9.591 -12.130 -12.009 1.00 84.19 90 ARG A O 1
ATOM 715 N N . PHE A 1 91 ? 9.213 -10.789 -13.766 1.00 91.12 91 PHE A N 1
ATOM 716 C CA . PHE A 1 91 ? 8.466 -9.771 -13.032 1.00 91.12 91 PHE A CA 1
ATOM 717 C C . PHE A 1 91 ? 6.963 -10.008 -13.084 1.00 91.12 91 PHE A C 1
ATOM 719 O O . PHE A 1 91 ? 6.227 -9.309 -12.403 1.00 91.12 91 PHE A O 1
ATOM 726 N N . ARG A 1 92 ? 6.487 -10.968 -13.881 1.00 91.62 92 ARG A N 1
ATOM 727 C CA . ARG A 1 92 ? 5.057 -11.152 -14.127 1.00 91.62 92 ARG A CA 1
ATOM 728 C C . ARG A 1 92 ? 4.273 -11.453 -12.853 1.00 91.62 92 ARG A C 1
ATOM 730 O O . ARG A 1 92 ? 3.235 -10.839 -12.631 1.00 91.62 92 ARG A O 1
ATOM 737 N N . GLU A 1 93 ? 4.771 -12.371 -12.027 1.00 92.94 93 GLU A N 1
ATOM 738 C CA . GLU A 1 93 ? 4.115 -12.761 -10.772 1.00 92.94 93 GLU A CA 1
ATOM 739 C C . GLU A 1 93 ? 4.131 -11.621 -9.748 1.00 92.94 93 GLU A C 1
ATOM 741 O O . GLU A 1 93 ? 3.099 -11.295 -9.161 1.00 92.94 93 GLU A O 1
ATOM 746 N N . GLU A 1 94 ? 5.279 -10.960 -9.590 1.00 93.81 94 GLU A N 1
ATOM 747 C CA . GLU A 1 94 ? 5.438 -9.820 -8.683 1.00 93.81 94 GLU A CA 1
ATOM 748 C C . GLU A 1 94 ? 4.556 -8.638 -9.112 1.00 93.81 94 GLU A C 1
ATOM 750 O O . GLU A 1 94 ? 3.793 -8.107 -8.308 1.00 93.81 94 GLU A O 1
ATOM 755 N N . ALA A 1 95 ? 4.572 -8.282 -10.398 1.00 95.69 95 ALA A N 1
ATOM 756 C CA . ALA A 1 95 ? 3.727 -7.240 -10.967 1.00 95.69 95 ALA A CA 1
ATOM 757 C C . ALA A 1 95 ? 2.236 -7.554 -10.792 1.00 95.69 95 ALA A C 1
ATOM 759 O O . ALA A 1 95 ? 1.448 -6.678 -10.440 1.00 95.69 95 ALA A O 1
ATOM 760 N N . PHE A 1 96 ? 1.837 -8.811 -11.001 1.00 94.88 96 PHE A N 1
ATOM 761 C CA . PHE A 1 96 ? 0.464 -9.238 -10.759 1.00 94.88 96 PHE A CA 1
ATOM 762 C C . PHE A 1 96 ? 0.073 -9.047 -9.288 1.00 94.88 96 PHE A C 1
ATOM 764 O O . PHE A 1 96 ? -0.986 -8.473 -9.021 1.00 94.88 96 PHE A O 1
ATOM 771 N N . LYS A 1 97 ? 0.927 -9.465 -8.338 1.00 93.81 97 LYS A N 1
ATOM 772 C CA . LYS A 1 97 ? 0.695 -9.267 -6.896 1.00 93.81 97 LYS A CA 1
ATOM 773 C C . LYS A 1 97 ? 0.572 -7.776 -6.568 1.00 93.81 97 LYS A C 1
ATOM 775 O O . LYS A 1 97 ? -0.403 -7.390 -5.932 1.00 93.81 97 LYS A O 1
ATOM 780 N N . LEU A 1 98 ? 1.477 -6.931 -7.066 1.00 94.62 98 LEU A N 1
ATOM 781 C CA . LEU A 1 98 ? 1.461 -5.479 -6.835 1.00 94.62 98 LEU A CA 1
ATOM 782 C C . LEU A 1 98 ? 0.182 -4.811 -7.358 1.00 94.62 98 LEU A C 1
ATOM 784 O O . LEU A 1 98 ? -0.466 -4.052 -6.632 1.00 94.62 98 LEU A O 1
ATOM 788 N N . VAL A 1 99 ? -0.230 -5.128 -8.589 1.00 95.88 99 VAL A N 1
ATOM 789 C CA . VAL A 1 99 ? -1.469 -4.585 -9.166 1.00 95.88 99 VAL A CA 1
ATOM 790 C C . VAL A 1 99 ? -2.689 -5.090 -8.398 1.00 95.88 99 VAL A C 1
ATOM 792 O O . VAL A 1 99 ? -3.586 -4.299 -8.102 1.00 95.88 99 VAL A O 1
ATOM 795 N N . LYS A 1 100 ? -2.726 -6.377 -8.031 1.00 94.88 100 LYS A N 1
ATOM 796 C CA . LYS A 1 100 ? -3.822 -6.938 -7.232 1.00 94.88 100 LYS A CA 1
ATOM 797 C C . LYS A 1 100 ? -3.936 -6.229 -5.883 1.00 94.88 100 LYS A C 1
ATOM 799 O O . LYS A 1 100 ? -5.031 -5.802 -5.525 1.00 94.88 100 LYS A O 1
ATOM 804 N N . THR A 1 101 ? -2.819 -6.049 -5.180 1.00 94.88 101 THR A N 1
ATOM 805 C CA . THR A 1 101 ? -2.749 -5.307 -3.915 1.00 94.88 101 THR A CA 1
ATOM 806 C C . THR A 1 101 ? -3.312 -3.906 -4.059 1.00 94.88 101 THR A C 1
ATOM 808 O O . THR A 1 101 ? -4.187 -3.514 -3.288 1.00 94.88 101 THR A O 1
ATOM 811 N N . ARG A 1 102 ? -2.868 -3.167 -5.079 1.00 94.06 102 ARG A N 1
ATOM 812 C CA . ARG A 1 102 ? -3.350 -1.811 -5.332 1.00 94.06 102 ARG A CA 1
ATOM 813 C C . ARG A 1 102 ? -4.866 -1.771 -5.532 1.00 94.06 102 ARG A C 1
ATOM 815 O O . ARG A 1 102 ? -5.539 -0.979 -4.884 1.00 94.06 102 ARG A O 1
ATOM 822 N N . ILE A 1 103 ? -5.401 -2.644 -6.384 1.00 94.56 103 ILE A N 1
ATOM 823 C CA . ILE A 1 103 ? -6.843 -2.706 -6.668 1.00 94.56 103 ILE A CA 1
ATOM 824 C C . ILE A 1 103 ? -7.645 -3.031 -5.400 1.00 94.56 103 ILE A C 1
ATOM 826 O O . ILE A 1 103 ? -8.692 -2.429 -5.162 1.00 94.56 103 ILE A O 1
ATOM 830 N N . VAL A 1 104 ? -7.161 -3.970 -4.581 1.00 94.44 104 VAL A N 1
ATOM 831 C CA . VAL A 1 104 ? -7.800 -4.331 -3.308 1.00 94.44 104 VAL A CA 1
ATOM 832 C C . VAL A 1 104 ? -7.824 -3.139 -2.356 1.00 94.44 104 VAL A C 1
ATOM 834 O O . VAL A 1 104 ? -8.875 -2.814 -1.809 1.00 94.44 104 VAL A O 1
ATOM 837 N N . LEU A 1 105 ? -6.695 -2.457 -2.171 1.00 94.50 105 LEU A N 1
ATOM 838 C CA . LEU A 1 105 ? -6.619 -1.315 -1.260 1.00 94.50 105 LEU A CA 1
ATOM 839 C C . LEU A 1 105 ? -7.492 -0.151 -1.736 1.00 94.50 105 LEU A C 1
ATOM 841 O O . LEU A 1 105 ? -8.237 0.403 -0.933 1.00 94.50 105 LEU A O 1
ATOM 845 N N . GLU A 1 106 ? -7.490 0.161 -3.034 1.00 93.94 106 GLU A N 1
ATOM 846 C CA . GLU A 1 106 ? -8.390 1.165 -3.623 1.00 93.94 106 GLU A CA 1
ATOM 847 C C . GLU A 1 106 ? -9.869 0.809 -3.394 1.00 93.94 106 GLU A C 1
ATOM 849 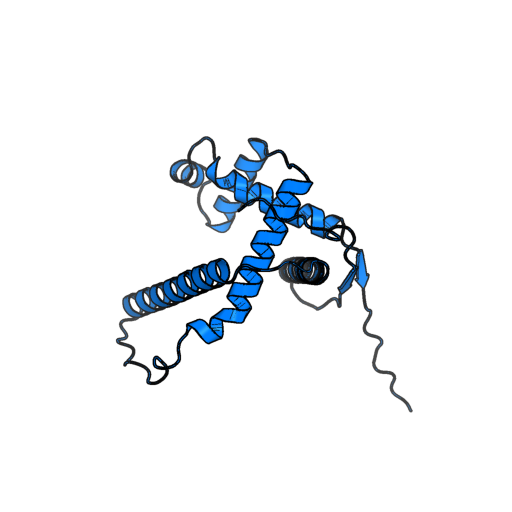O O . GLU A 1 106 ? -10.681 1.677 -3.063 1.00 93.94 106 GLU A O 1
ATOM 854 N N . GLY A 1 107 ? -10.227 -0.473 -3.513 1.00 94.06 107 GLY A N 1
ATOM 855 C CA . GLY A 1 107 ? -11.577 -0.954 -3.228 1.00 94.06 107 GLY A CA 1
ATOM 856 C C . GLY A 1 107 ? -11.971 -0.829 -1.753 1.00 94.06 107 GLY A C 1
ATOM 857 O O . GLY A 1 107 ? -13.100 -0.439 -1.457 1.00 94.06 107 GLY A O 1
ATOM 858 N N . ILE A 1 108 ? -11.045 -1.092 -0.825 1.00 94.69 108 ILE A N 1
ATOM 859 C CA . ILE A 1 108 ? -11.261 -0.905 0.621 1.00 94.69 108 ILE A CA 1
ATOM 860 C C . ILE A 1 108 ? -11.426 0.581 0.952 1.00 94.69 108 ILE A C 1
ATOM 862 O O . ILE A 1 108 ? -12.365 0.949 1.656 1.00 94.69 108 ILE A O 1
ATOM 866 N N . ILE A 1 109 ? -10.563 1.442 0.407 1.00 95.19 109 ILE A N 1
ATOM 867 C CA . ILE A 1 109 ? -10.647 2.899 0.580 1.00 95.19 109 ILE A CA 1
ATOM 868 C C . ILE A 1 109 ? -12.015 3.411 0.116 1.00 95.19 109 ILE A C 1
ATOM 870 O O . ILE A 1 109 ? -12.661 4.181 0.829 1.00 95.19 109 ILE A O 1
ATOM 874 N N . ALA A 1 110 ? -12.481 2.949 -1.047 1.00 93.44 110 ALA A N 1
ATOM 875 C CA . ALA A 1 110 ? -13.785 3.323 -1.580 1.00 93.44 110 ALA A CA 1
ATOM 876 C C . ALA A 1 110 ? -14.956 2.800 -0.728 1.00 93.44 110 ALA A C 1
ATOM 878 O O . ALA A 1 110 ? -15.965 3.490 -0.598 1.00 93.44 110 ALA A O 1
ATOM 879 N N . ALA A 1 111 ? -14.834 1.602 -0.148 1.00 94.44 111 ALA A N 1
ATOM 880 C CA . ALA A 1 111 ? -15.874 1.005 0.688 1.00 94.44 111 ALA A CA 1
ATOM 881 C C . ALA A 1 111 ? -16.016 1.694 2.056 1.00 94.44 111 ALA A C 1
ATOM 883 O O . ALA A 1 111 ? -17.131 1.848 2.552 1.00 94.44 111 ALA A O 1
ATOM 884 N N . GLU A 1 112 ? -14.902 2.109 2.661 1.00 94.62 112 GLU A N 1
ATOM 885 C CA . GLU A 1 112 ? -14.890 2.720 3.996 1.00 94.62 112 GLU A CA 1
ATOM 886 C C . GLU A 1 112 ? -15.049 4.242 3.961 1.00 94.62 112 GLU A C 1
ATOM 888 O O . GLU A 1 112 ? -15.396 4.837 4.979 1.00 94.62 112 GLU A O 1
ATOM 893 N N . ASN A 1 113 ? -14.825 4.869 2.800 1.00 92.25 113 ASN A N 1
ATOM 894 C CA . ASN A 1 113 ? -14.949 6.312 2.599 1.00 92.25 113 ASN A CA 1
ATOM 895 C C . ASN A 1 113 ? -14.155 7.115 3.647 1.00 92.25 113 ASN A C 1
ATOM 897 O O . ASN A 1 113 ? -14.690 7.988 4.332 1.00 92.25 113 ASN A O 1
ATOM 901 N N . PHE A 1 114 ? -12.871 6.780 3.802 1.00 93.81 114 PHE A N 1
ATOM 902 C CA . PHE A 1 114 ? -12.007 7.436 4.777 1.00 93.81 114 PHE A CA 1
ATOM 903 C C . PHE A 1 114 ? -11.901 8.942 4.523 1.00 93.81 114 PHE A C 1
ATOM 905 O O . PHE A 1 114 ? -11.609 9.398 3.417 1.00 93.81 114 PHE A O 1
ATOM 912 N N . GLU A 1 115 ? -12.043 9.720 5.590 1.00 93.88 115 GLU A N 1
ATOM 913 C CA . GLU A 1 115 ? -11.693 11.136 5.578 1.00 93.88 115 GLU A CA 1
ATOM 914 C C . GLU A 1 115 ? -10.204 11.310 5.882 1.00 93.88 115 GLU A C 1
ATOM 916 O O . GLU A 1 115 ? -9.643 10.572 6.692 1.00 93.88 115 GLU A O 1
ATOM 921 N N . VAL A 1 116 ? -9.565 12.291 5.245 1.00 96.06 116 VAL A N 1
ATOM 922 C CA . VAL A 1 116 ? -8.178 12.675 5.530 1.00 96.06 116 VAL A CA 1
ATOM 923 C C . VAL A 1 116 ? -8.179 14.096 6.055 1.00 96.06 116 VAL A C 1
ATOM 925 O O . VAL A 1 116 ? -8.617 15.025 5.372 1.00 96.06 116 VAL A O 1
ATOM 928 N N . SER A 1 117 ? -7.704 14.247 7.283 1.00 96.25 117 SER A N 1
ATOM 929 C CA . SER A 1 117 ? -7.537 15.536 7.936 1.00 96.25 117 SER A CA 1
ATOM 930 C C . SER A 1 117 ? -6.158 16.127 7.649 1.00 96.25 117 SER A C 1
ATOM 932 O O . SER A 1 117 ? -5.177 15.416 7.435 1.00 96.25 117 SER A O 1
ATOM 934 N N . LYS A 1 118 ? -6.052 17.456 7.744 1.00 94.25 118 LYS A N 1
ATOM 935 C CA . LYS A 1 118 ? -4.763 18.152 7.631 1.00 94.25 118 LYS A CA 1
ATOM 936 C C . LYS A 1 118 ? -3.741 17.674 8.672 1.00 94.25 118 LYS A C 1
ATOM 938 O O . LYS A 1 118 ? -2.557 17.599 8.373 1.00 94.25 118 LYS A O 1
ATOM 943 N N . ALA A 1 119 ? -4.193 17.326 9.878 1.00 95.06 119 ALA A N 1
ATOM 944 C CA . ALA A 1 119 ? -3.314 16.818 10.929 1.00 95.06 119 ALA A CA 1
ATOM 945 C C . ALA A 1 119 ? -2.683 15.465 10.551 1.00 95.06 119 ALA A C 1
ATOM 947 O O . ALA A 1 119 ? -1.509 15.242 10.829 1.00 95.06 119 ALA A O 1
ATOM 948 N N . GLU A 1 120 ? -3.436 14.586 9.881 1.00 95.75 120 GLU A N 1
ATOM 949 C CA . GLU A 1 120 ? -2.911 13.309 9.383 1.00 95.75 120 GLU A CA 1
ATOM 950 C C . GLU A 1 120 ? -1.903 13.510 8.244 1.00 95.75 120 GLU A C 1
ATOM 952 O O . GLU A 1 120 ? -0.884 12.824 8.227 1.00 95.75 120 GLU A O 1
ATOM 957 N N . LEU A 1 121 ? -2.138 14.478 7.347 1.00 96.38 121 LEU A N 1
ATOM 958 C CA . LEU A 1 121 ? -1.174 14.853 6.302 1.00 96.38 121 LEU A CA 1
ATOM 959 C C . LEU A 1 121 ? 0.128 15.402 6.905 1.00 96.38 121 LEU A C 1
ATOM 961 O O . LEU A 1 121 ? 1.223 15.031 6.486 1.00 96.38 121 LEU A O 1
ATOM 965 N N . GLU A 1 122 ? 0.023 16.268 7.917 1.00 95.19 122 GLU A N 1
ATOM 966 C CA . GLU A 1 122 ? 1.190 16.804 8.622 1.00 95.19 122 GLU A CA 1
ATOM 967 C C . GLU A 1 122 ? 1.979 15.715 9.351 1.00 95.19 122 GLU A C 1
ATOM 969 O O . GLU A 1 122 ? 3.208 15.781 9.399 1.00 95.19 122 GLU A O 1
ATOM 974 N N . GLU A 1 123 ? 1.296 14.721 9.915 1.00 95.81 123 GLU A N 1
ATOM 975 C CA . GLU A 1 123 ? 1.956 13.585 10.550 1.00 95.81 123 GLU A CA 1
ATOM 976 C C . GLU A 1 123 ? 2.671 12.703 9.523 1.00 95.81 123 GLU A C 1
ATOM 978 O O . GLU A 1 123 ? 3.831 12.351 9.728 1.00 95.81 123 GLU A O 1
ATOM 983 N N . GLU A 1 124 ? 2.045 12.435 8.376 1.00 95.25 124 GLU A N 1
ATOM 984 C CA . GLU A 1 124 ? 2.678 11.699 7.277 1.00 95.25 124 GLU A CA 1
ATOM 985 C C . GLU A 1 124 ? 3.947 12.412 6.779 1.00 95.25 124 GLU A C 1
ATOM 987 O O . GLU A 1 124 ? 5.002 11.795 6.612 1.00 95.25 124 GLU A O 1
ATOM 992 N N . ALA A 1 125 ? 3.905 13.742 6.652 1.00 95.06 125 ALA A N 1
ATOM 993 C CA . ALA A 1 125 ? 5.083 14.532 6.300 1.00 95.06 125 ALA A CA 1
ATOM 994 C C . ALA A 1 125 ? 6.213 14.404 7.338 1.00 95.06 125 ALA A C 1
ATOM 996 O O . ALA A 1 125 ? 7.387 14.354 6.960 1.00 95.06 125 ALA A O 1
ATOM 997 N N . LYS A 1 126 ? 5.895 14.318 8.639 1.00 95.06 126 LYS A N 1
ATOM 998 C CA . LYS A 1 126 ? 6.902 14.065 9.688 1.00 95.06 126 LYS A CA 1
ATOM 999 C C . LYS A 1 126 ? 7.481 12.659 9.594 1.00 95.06 126 LYS A C 1
ATOM 1001 O O . LYS A 1 126 ? 8.691 12.507 9.745 1.00 95.06 126 LYS A O 1
ATOM 1006 N N . VAL A 1 127 ? 6.657 11.649 9.318 1.00 93.62 127 VAL A N 1
ATOM 1007 C CA . VAL A 1 127 ? 7.124 10.268 9.118 1.00 93.62 127 VAL A CA 1
ATOM 1008 C C . VAL A 1 127 ? 8.119 10.211 7.959 1.00 93.62 127 VAL A C 1
ATOM 1010 O O . VAL A 1 127 ? 9.213 9.658 8.102 1.00 93.62 127 VAL A O 1
ATOM 1013 N N . ILE A 1 128 ? 7.801 10.860 6.836 1.00 92.62 128 ILE A N 1
ATOM 1014 C CA . ILE A 1 128 ? 8.708 10.970 5.686 1.00 92.62 128 ILE A CA 1
ATOM 1015 C C . ILE A 1 128 ? 9.995 11.705 6.069 1.00 92.62 128 ILE A C 1
ATOM 1017 O O . ILE A 1 128 ? 11.082 11.243 5.718 1.00 92.62 128 ILE A O 1
ATOM 1021 N N . ALA A 1 129 ? 9.884 12.815 6.799 1.00 94.25 129 ALA A N 1
ATOM 1022 C CA . ALA A 1 129 ? 11.021 13.601 7.268 1.00 94.25 129 ALA A CA 1
ATOM 1023 C C . ALA A 1 129 ? 11.988 12.749 8.108 1.00 94.25 129 ALA A C 1
ATOM 1025 O O . ALA A 1 129 ? 13.183 12.706 7.820 1.00 94.25 129 ALA A O 1
ATOM 1026 N N . VAL A 1 130 ? 11.466 11.990 9.078 1.00 95.25 130 VAL A N 1
ATOM 1027 C CA . VAL A 1 130 ? 12.258 11.067 9.907 1.00 95.25 130 VAL A CA 1
ATOM 1028 C C . VAL A 1 130 ? 12.909 9.981 9.051 1.00 95.25 130 VAL A C 1
ATOM 1030 O O . VAL A 1 130 ? 14.119 9.772 9.151 1.00 95.25 130 VAL A O 1
ATOM 1033 N N . ARG A 1 131 ? 12.143 9.331 8.165 1.00 91.06 131 ARG A N 1
ATOM 1034 C CA . ARG A 1 131 ? 12.639 8.242 7.305 1.00 91.06 131 ARG A CA 1
ATOM 1035 C C . ARG A 1 131 ? 13.761 8.694 6.372 1.00 91.06 131 ARG A C 1
ATOM 1037 O O . ARG A 1 131 ? 14.722 7.960 6.172 1.00 91.06 131 ARG A O 1
ATOM 1044 N N . GLN A 1 132 ? 13.634 9.890 5.802 1.00 92.81 132 GLN A N 1
ATOM 1045 C CA . GLN A 1 132 ? 14.620 10.455 4.878 1.00 92.81 132 GLN A CA 1
ATOM 1046 C C . GLN A 1 132 ? 15.724 11.249 5.590 1.00 92.81 132 GLN A C 1
ATOM 1048 O O . GLN A 1 132 ? 16.615 11.771 4.925 1.00 92.81 132 GLN A O 1
ATOM 1053 N N . GLN A 1 133 ? 15.675 11.351 6.924 1.00 94.31 133 GLN A N 1
ATOM 1054 C CA . GLN A 1 133 ? 16.575 12.185 7.730 1.00 94.31 133 GLN A CA 1
ATOM 1055 C C . GLN A 1 133 ? 16.605 13.650 7.256 1.00 94.31 133 GLN A C 1
ATOM 1057 O O . GLN A 1 133 ? 17.637 14.321 7.290 1.00 94.31 133 GLN A O 1
ATOM 1062 N N . LEU A 1 134 ? 15.452 14.148 6.809 1.00 94.69 134 LEU A N 1
ATOM 1063 C CA . LEU A 1 134 ? 15.255 15.521 6.362 1.00 94.69 134 LEU A CA 1
ATOM 1064 C C . LEU A 1 134 ? 14.462 16.309 7.411 1.00 94.69 134 LEU A C 1
ATOM 1066 O O . LEU A 1 134 ? 13.615 15.746 8.102 1.00 94.69 134 LEU A O 1
ATOM 1070 N N . PRO A 1 135 ? 14.661 17.630 7.529 1.00 94.19 135 PRO A N 1
ATOM 1071 C CA . PRO A 1 135 ? 13.744 18.487 8.264 1.00 94.19 135 PRO A CA 1
ATOM 1072 C C . PRO A 1 135 ? 12.360 18.484 7.607 1.00 94.19 135 PRO A C 1
ATOM 1074 O O . PRO A 1 135 ? 12.247 18.601 6.386 1.00 94.19 135 PRO A O 1
ATOM 1077 N N . VAL A 1 136 ? 11.296 18.454 8.414 1.00 92.75 136 VAL A N 1
ATOM 1078 C CA . VAL A 1 136 ? 9.908 18.488 7.910 1.00 92.75 136 VAL A CA 1
ATOM 1079 C C . VAL A 1 136 ? 9.613 19.724 7.051 1.00 92.75 136 VAL A C 1
ATOM 1081 O O . VAL A 1 136 ? 8.815 19.647 6.124 1.00 92.75 136 VAL A O 1
ATOM 1084 N N . GLY A 1 137 ? 10.295 20.848 7.305 1.00 93.69 137 GLY A N 1
ATOM 1085 C CA . GLY A 1 137 ? 10.192 22.051 6.475 1.00 93.69 137 GLY A CA 1
ATOM 1086 C C . GLY A 1 137 ? 10.599 21.803 5.021 1.00 93.69 137 GLY A C 1
ATOM 1087 O O . GLY A 1 137 ? 9.860 22.183 4.123 1.00 93.69 137 GLY A O 1
ATOM 1088 N N . MET A 1 138 ? 11.692 21.066 4.781 1.00 93.38 138 MET A N 1
ATOM 1089 C CA . MET A 1 138 ? 12.097 20.711 3.413 1.00 93.38 138 MET A CA 1
ATOM 1090 C C . MET A 1 138 ? 11.067 19.796 2.745 1.00 93.38 138 MET A C 1
ATOM 1092 O O . MET A 1 138 ? 10.772 19.951 1.567 1.00 93.38 138 MET A O 1
ATOM 1096 N N . VAL A 1 139 ? 10.486 18.853 3.495 1.00 92.31 139 VAL A N 1
ATOM 1097 C CA . VAL A 1 139 ? 9.433 17.971 2.966 1.00 92.31 139 VAL A CA 1
ATOM 1098 C C . VAL A 1 139 ? 8.227 18.791 2.494 1.00 92.31 139 VAL A C 1
ATOM 1100 O O . VAL A 1 139 ? 7.731 18.556 1.395 1.00 92.31 139 VAL A O 1
ATOM 1103 N N . LYS A 1 140 ? 7.804 19.796 3.271 1.00 92.69 140 LYS A N 1
ATOM 1104 C CA . LYS A 1 140 ? 6.727 20.724 2.886 1.00 92.69 140 LYS A CA 1
ATOM 1105 C C . LYS A 1 140 ? 7.093 21.593 1.683 1.00 92.69 140 LYS A C 1
ATOM 1107 O O . LYS A 1 140 ? 6.253 21.792 0.815 1.00 92.69 140 LYS A O 1
ATOM 1112 N N . GLU A 1 141 ? 8.336 22.060 1.583 1.00 93.69 141 GLU A N 1
ATOM 1113 C CA . GLU A 1 141 ? 8.799 22.816 0.410 1.00 93.69 141 GLU A CA 1
ATOM 1114 C C . GLU A 1 141 ? 8.710 21.990 -0.883 1.00 93.69 141 GLU A C 1
ATOM 1116 O 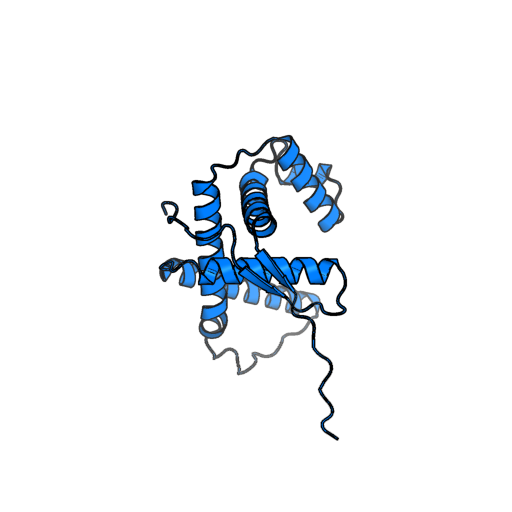O . GLU A 1 141 ? 8.324 22.520 -1.924 1.00 93.69 141 GLU A O 1
ATOM 1121 N N . PHE A 1 142 ? 9.023 20.690 -0.824 1.00 92.50 142 PHE A N 1
ATOM 1122 C CA . PHE A 1 142 ? 8.936 19.799 -1.985 1.00 92.50 142 PHE A CA 1
ATOM 1123 C C . PHE A 1 142 ? 7.507 19.361 -2.320 1.00 92.50 142 PHE A C 1
ATOM 1125 O O . PHE A 1 142 ? 7.181 19.221 -3.498 1.00 92.50 142 PHE A O 1
ATOM 1132 N N . LEU A 1 143 ? 6.675 19.104 -1.307 1.00 91.62 143 LEU A N 1
ATOM 1133 C CA . LEU A 1 143 ? 5.333 18.537 -1.484 1.00 91.62 143 LEU A CA 1
ATOM 1134 C C . LEU A 1 143 ? 4.208 19.582 -1.515 1.00 91.62 143 LEU A C 1
ATOM 1136 O O . LEU A 1 143 ? 3.088 19.244 -1.887 1.00 91.62 143 LEU A O 1
ATOM 1140 N N . GLY A 1 144 ? 4.502 20.829 -1.149 1.00 92.75 144 GLY A N 1
ATOM 1141 C CA . GLY A 1 144 ? 3.520 21.893 -0.956 1.00 92.75 144 GLY A CA 1
ATOM 1142 C C . GLY A 1 144 ? 3.037 22.004 0.495 1.00 92.75 144 GLY A C 1
ATOM 1143 O O . GLY A 1 144 ? 3.004 21.035 1.249 1.00 92.75 144 GLY A O 1
ATOM 1144 N N . GLU A 1 145 ? 2.637 23.216 0.892 1.00 89.56 145 GLU A N 1
ATOM 1145 C CA . GLU A 1 145 ? 2.161 23.520 2.255 1.00 89.56 145 GLU A CA 1
ATOM 1146 C C . GLU A 1 145 ? 0.821 22.856 2.610 1.00 89.56 145 GLU A C 1
ATOM 1148 O O . GLU A 1 145 ? 0.512 22.659 3.788 1.00 89.56 145 GLU A O 1
ATOM 1153 N N . ASP A 1 146 ? 0.003 22.535 1.606 1.00 91.38 146 ASP A N 1
ATOM 1154 C CA . ASP A 1 146 ? -1.257 21.813 1.789 1.00 91.38 146 ASP A CA 1
ATOM 1155 C C . ASP A 1 146 ? -1.052 20.303 1.973 1.00 91.38 146 ASP A C 1
ATOM 1157 O O . ASP A 1 146 ? -1.927 19.653 2.543 1.00 91.38 146 ASP A O 1
ATOM 1161 N N . LEU A 1 147 ? 0.116 19.775 1.580 1.00 95.00 147 LEU A N 1
ATOM 1162 C CA . LEU A 1 147 ? 0.499 18.366 1.671 1.00 95.00 147 LEU A CA 1
ATOM 1163 C C . LEU A 1 147 ? -0.486 17.413 0.977 1.00 95.00 147 LEU A C 1
ATOM 1165 O O . LEU A 1 147 ? -0.493 16.217 1.267 1.00 95.00 147 LEU A O 1
ATOM 1169 N N . GLU A 1 148 ? -1.298 17.905 0.039 1.00 95.06 148 GLU A N 1
ATOM 1170 C CA . GLU A 1 148 ? -2.380 17.116 -0.564 1.00 95.06 148 GLU A CA 1
ATOM 1171 C C . GLU A 1 148 ? -1.840 15.918 -1.366 1.00 95.06 148 GLU A C 1
ATOM 1173 O O . GLU A 1 148 ? -2.508 14.894 -1.486 1.00 95.06 148 GLU A O 1
ATOM 1178 N N . LEU A 1 149 ? -0.587 15.990 -1.835 1.00 93.50 149 LEU A N 1
ATOM 1179 C CA . LEU A 1 149 ? 0.115 14.869 -2.472 1.00 93.50 149 LEU A CA 1
ATOM 1180 C C . LEU A 1 149 ? 0.260 13.637 -1.560 1.00 93.50 149 LEU A C 1
ATOM 1182 O O . LEU A 1 149 ? 0.452 12.538 -2.069 1.00 93.50 149 LEU A O 1
ATOM 1186 N N . LEU A 1 150 ? 0.153 13.803 -0.237 1.00 95.31 150 LEU A N 1
ATOM 1187 C CA . LEU A 1 150 ? 0.216 12.712 0.742 1.00 95.31 150 LEU A CA 1
ATOM 1188 C C . LEU A 1 150 ? -1.145 12.073 1.021 1.00 95.31 150 LEU A C 1
ATOM 1190 O O . LEU A 1 150 ? -1.222 11.104 1.777 1.00 95.31 150 LEU A O 1
ATOM 1194 N N . ARG A 1 151 ? -2.234 12.597 0.445 1.00 95.44 151 ARG A N 1
ATOM 1195 C CA . ARG A 1 151 ? -3.584 12.100 0.727 1.00 95.44 151 ARG A CA 1
ATOM 1196 C C . ARG A 1 151 ? -3.710 10.610 0.433 1.00 95.44 151 ARG A C 1
ATOM 1198 O O . ARG A 1 151 ? -4.224 9.872 1.272 1.00 95.44 151 ARG A O 1
ATOM 1205 N N . ASP A 1 152 ? -3.235 10.178 -0.729 1.00 94.25 152 ASP A N 1
ATOM 1206 C CA . ASP A 1 152 ? -3.338 8.784 -1.158 1.00 94.25 152 ASP A CA 1
ATOM 1207 C C . ASP A 1 152 ? -2.524 7.857 -0.244 1.00 94.25 152 ASP A C 1
ATOM 1209 O O . ASP A 1 152 ? -3.017 6.798 0.143 1.00 94.25 152 ASP A O 1
ATOM 1213 N N . ASP A 1 153 ? -1.336 8.287 0.193 1.00 94.19 153 ASP A N 1
ATOM 1214 C CA . ASP A 1 153 ? -0.507 7.536 1.144 1.00 94.19 153 ASP A CA 1
ATOM 1215 C C . ASP A 1 153 ? -1.217 7.373 2.497 1.00 94.19 153 ASP A C 1
ATOM 1217 O O . ASP A 1 153 ? -1.265 6.273 3.057 1.00 94.19 153 ASP A O 1
ATOM 1221 N N . VAL A 1 154 ? -1.851 8.441 2.995 1.00 96.88 154 VAL A N 1
ATOM 1222 C CA . VAL A 1 154 ? -2.647 8.390 4.230 1.00 96.88 154 VAL A CA 1
ATOM 1223 C C . VAL A 1 154 ? -3.852 7.461 4.071 1.00 96.88 154 VAL A C 1
ATOM 1225 O O . VAL A 1 154 ? -4.137 6.674 4.975 1.00 96.88 154 VAL A O 1
ATOM 1228 N N . LEU A 1 155 ? -4.554 7.501 2.936 1.00 96.88 155 LEU A N 1
ATOM 1229 C CA . LEU A 1 155 ? -5.687 6.608 2.670 1.00 96.88 155 LEU A CA 1
ATOM 1230 C C . LEU A 1 155 ? -5.256 5.137 2.632 1.00 96.88 155 LEU A C 1
ATOM 1232 O O . LEU A 1 155 ? -5.910 4.291 3.246 1.00 96.88 155 LEU A O 1
ATOM 1236 N N . VAL A 1 156 ? -4.143 4.837 1.960 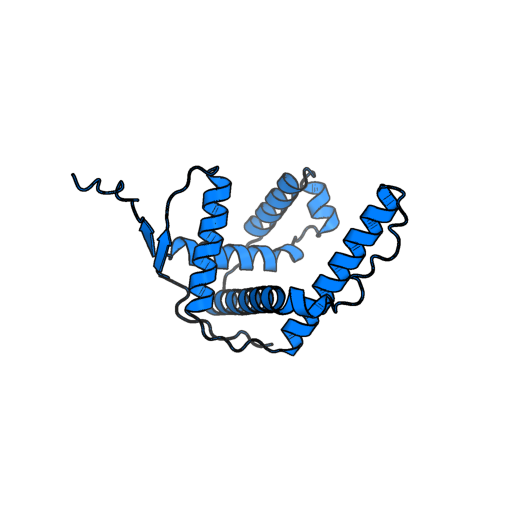1.00 94.94 156 VAL A N 1
ATOM 1237 C CA . VAL A 1 156 ? -3.565 3.489 1.898 1.00 94.94 156 VAL A CA 1
ATOM 1238 C C . VAL A 1 156 ? -3.165 3.004 3.289 1.00 94.94 156 VAL A C 1
ATOM 1240 O O . VAL A 1 156 ? -3.516 1.882 3.665 1.00 94.94 156 VAL A O 1
ATOM 1243 N N . ARG A 1 157 ? -2.505 3.852 4.088 1.00 94.50 157 ARG A N 1
ATOM 1244 C CA . ARG A 1 157 ? -2.158 3.537 5.479 1.00 94.50 157 ARG A CA 1
ATOM 1245 C C . ARG A 1 157 ? -3.401 3.221 6.307 1.00 94.50 157 ARG A C 1
ATOM 1247 O O . ARG A 1 157 ? -3.446 2.178 6.951 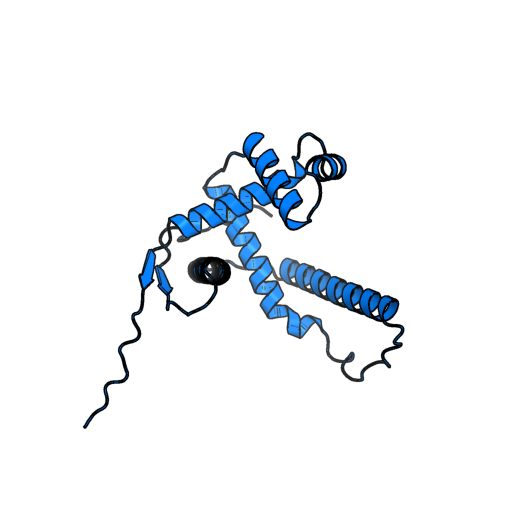1.00 94.50 157 ARG A O 1
ATOM 1254 N N . LYS A 1 158 ? -4.445 4.051 6.228 1.00 96.44 158 LYS A N 1
ATOM 1255 C CA . LYS A 1 158 ? -5.711 3.830 6.953 1.00 96.44 158 LYS A CA 1
ATOM 1256 C C . LYS A 1 158 ? -6.405 2.534 6.540 1.00 96.44 158 LYS A C 1
ATOM 1258 O O . LYS A 1 158 ? -6.924 1.823 7.399 1.00 96.44 158 LYS A O 1
ATOM 1263 N N . ALA A 1 159 ? -6.389 2.200 5.250 1.00 96.19 159 ALA A N 1
ATOM 1264 C CA . ALA A 1 159 ? -6.922 0.933 4.759 1.00 96.19 159 ALA A CA 1
ATOM 1265 C C . ALA A 1 159 ? -6.150 -0.267 5.328 1.00 96.19 159 ALA A C 1
ATOM 1267 O O . ALA A 1 159 ? -6.766 -1.212 5.824 1.00 96.19 159 ALA A O 1
ATOM 1268 N N . MET A 1 160 ? -4.816 -0.205 5.314 1.00 94.88 160 MET A N 1
ATOM 1269 C CA . MET A 1 160 ? -3.959 -1.240 5.894 1.00 94.88 160 MET A CA 1
ATOM 1270 C C . MET A 1 160 ? -4.157 -1.380 7.405 1.00 94.88 160 MET A C 1
ATOM 1272 O O . MET A 1 160 ? -4.293 -2.500 7.899 1.00 94.88 160 MET A O 1
ATOM 1276 N N . ASP A 1 161 ? -4.226 -0.267 8.133 1.00 95.12 161 ASP A N 1
ATOM 1277 C CA . ASP A 1 161 ? -4.433 -0.258 9.582 1.00 95.12 161 ASP A CA 1
ATOM 1278 C C . ASP A 1 161 ? -5.788 -0.861 9.957 1.00 95.12 161 ASP A C 1
ATOM 1280 O O . ASP A 1 161 ? -5.867 -1.665 10.885 1.00 95.12 161 ASP A O 1
ATOM 1284 N N . LEU A 1 162 ? -6.845 -0.546 9.203 1.00 96.00 162 LEU A N 1
ATOM 1285 C CA . LEU A 1 162 ? -8.164 -1.145 9.398 1.00 96.00 162 LEU A CA 1
ATOM 1286 C C . LEU A 1 162 ? -8.133 -2.664 9.199 1.00 96.00 162 LEU A C 1
ATOM 1288 O O . LEU A 1 162 ? -8.671 -3.409 10.021 1.00 96.00 162 LEU A O 1
ATOM 1292 N N . VAL A 1 163 ? -7.520 -3.119 8.105 1.00 94.94 163 VAL A N 1
ATOM 1293 C CA . VAL A 1 163 ? -7.391 -4.545 7.791 1.00 94.94 163 VAL A CA 1
ATOM 1294 C C . VAL A 1 163 ? -6.647 -5.260 8.918 1.00 94.94 163 VAL A C 1
ATOM 1296 O O . VAL A 1 163 ? -7.162 -6.242 9.453 1.00 94.94 163 VAL A O 1
ATOM 1299 N N . CYS A 1 164 ? -5.506 -4.722 9.349 1.00 94.06 164 CYS A N 1
ATOM 1300 C CA . CYS A 1 164 ? -4.693 -5.321 10.404 1.00 94.06 164 CYS A CA 1
ATOM 1301 C C . CYS A 1 164 ? -5.410 -5.331 11.757 1.00 94.06 164 CYS A C 1
ATOM 1303 O O . CYS A 1 164 ? -5.455 -6.366 12.416 1.00 94.06 164 CYS A O 1
ATOM 1305 N N . ALA A 1 165 ? -6.038 -4.217 12.145 1.00 94.75 165 ALA A N 1
ATOM 1306 C CA . ALA A 1 165 ? -6.783 -4.110 13.400 1.00 94.75 165 ALA A CA 1
ATOM 1307 C C . ALA A 1 165 ? -7.987 -5.062 13.464 1.00 94.75 165 ALA A C 1
ATOM 1309 O O . ALA A 1 165 ? -8.435 -5.433 14.547 1.00 94.75 165 ALA A O 1
ATOM 1310 N N . SER A 1 166 ? -8.526 -5.446 12.307 1.00 94.19 166 SER A N 1
ATOM 1311 C CA . SER A 1 166 ? -9.651 -6.375 12.212 1.00 94.19 166 SER A CA 1
ATOM 1312 C C . SER A 1 166 ? -9.241 -7.840 12.038 1.00 94.19 166 SER A C 1
ATOM 1314 O O . SER A 1 166 ? -10.120 -8.700 12.063 1.00 94.19 166 SER A O 1
ATOM 1316 N N . ALA A 1 167 ? -7.958 -8.136 11.813 1.00 93.75 167 ALA A N 1
ATOM 1317 C CA . ALA A 1 167 ? -7.487 -9.487 11.527 1.00 93.75 167 ALA A CA 1
ATOM 1318 C C . ALA A 1 167 ? -7.592 -10.401 12.759 1.00 93.75 167 ALA A C 1
ATOM 1320 O O . ALA A 1 167 ? -7.395 -9.979 13.899 1.00 93.75 167 ALA A O 1
ATOM 1321 N N . VAL A 1 168 ? -7.886 -11.682 12.527 1.00 93.06 168 VAL A N 1
ATOM 1322 C CA . VAL A 1 168 ? -7.960 -12.707 13.575 1.00 93.06 168 VAL A CA 1
ATOM 1323 C C . VAL A 1 168 ? -6.680 -13.530 13.543 1.00 93.06 168 VAL A C 1
ATOM 1325 O O . VAL A 1 168 ? -6.488 -14.372 12.666 1.00 93.06 168 VAL A O 1
ATOM 1328 N N . ILE A 1 169 ? -5.809 -13.294 14.517 1.00 90.38 169 ILE A N 1
ATOM 1329 C CA . ILE A 1 169 ? -4.484 -13.913 14.575 1.00 90.38 169 ILE A CA 1
ATOM 1330 C C . ILE A 1 169 ? -4.569 -15.198 15.394 1.00 90.38 169 ILE A C 1
ATOM 1332 O O . ILE A 1 169 ? -4.971 -15.181 16.560 1.00 90.38 169 ILE A O 1
ATOM 1336 N N . LYS A 1 170 ? -4.194 -16.317 14.778 1.00 87.88 170 LYS A N 1
ATOM 1337 C CA . LYS A 1 170 ? -4.069 -17.615 15.438 1.00 87.88 170 LYS A CA 1
ATOM 1338 C C . LYS A 1 170 ? -2.591 -17.893 15.665 1.00 87.88 170 LYS A C 1
ATOM 1340 O O . LYS A 1 170 ? -1.870 -18.193 14.719 1.00 87.88 170 LYS A O 1
ATOM 1345 N N . GLU A 1 171 ? -2.151 -17.768 16.912 1.00 79.94 171 GLU A N 1
ATOM 1346 C CA . GLU A 1 171 ? -0.780 -18.107 17.287 1.00 79.94 171 GLU A CA 1
ATOM 1347 C C . GLU A 1 171 ? -0.607 -19.628 17.296 1.00 79.94 171 GLU A C 1
ATOM 1349 O O . GLU A 1 171 ? -1.241 -20.333 18.087 1.00 79.94 171 GLU A O 1
ATOM 1354 N N . GLU A 1 172 ? 0.261 -20.135 16.425 1.00 67.88 172 GLU A N 1
ATOM 1355 C CA . GLU A 1 172 ? 0.655 -21.537 16.453 1.00 67.88 172 GLU A CA 1
ATOM 1356 C C . GLU A 1 172 ? 1.895 -21.677 17.343 1.00 67.88 172 GLU A C 1
ATOM 1358 O O . GLU A 1 172 ? 2.983 -21.177 17.049 1.00 67.88 172 GLU A O 1
ATOM 1363 N N . THR A 1 173 ? 1.719 -22.325 18.494 1.00 54.94 173 THR A N 1
ATOM 1364 C CA . THR A 1 173 ? 2.838 -22.685 19.366 1.00 54.94 173 THR A CA 1
ATOM 1365 C C . THR A 1 173 ? 3.508 -23.915 18.774 1.00 54.94 173 THR A C 1
ATOM 1367 O O . THR A 1 173 ? 2.882 -24.969 18.675 1.00 54.94 173 THR A O 1
ATOM 1370 N N . LEU A 1 174 ? 4.787 -23.802 18.399 1.00 55.25 174 LEU A N 1
ATOM 1371 C CA . LEU A 1 174 ? 5.603 -24.959 18.035 1.00 55.25 174 LEU A CA 1
ATOM 1372 C C . LEU A 1 174 ? 5.595 -25.947 19.210 1.00 55.25 174 LEU A C 1
ATOM 1374 O O . LEU A 1 174 ? 6.271 -25.738 20.219 1.00 55.25 174 LEU A O 1
ATOM 1378 N N . LEU A 1 175 ? 4.813 -27.021 19.095 1.00 53.88 175 LEU A N 1
ATOM 1379 C CA . LEU A 1 175 ? 4.921 -28.148 20.011 1.00 53.88 175 LEU A CA 1
ATOM 1380 C C . LEU A 1 175 ? 6.350 -28.694 19.879 1.00 53.88 175 LEU A C 1
ATOM 1382 O O . LEU A 1 175 ? 6.785 -28.967 18.756 1.00 53.88 175 LEU A O 1
ATOM 1386 N N . PRO A 1 176 ? 7.107 -28.844 20.984 1.00 52.69 176 PRO A N 1
ATOM 1387 C CA . PRO A 1 176 ? 8.437 -29.426 20.907 1.00 52.69 176 PRO A CA 1
ATOM 1388 C C . PRO A 1 176 ? 8.332 -30.817 20.269 1.00 52.69 176 PRO A C 1
ATOM 1390 O O . PRO A 1 176 ? 7.349 -31.523 20.526 1.00 52.69 176 PRO A O 1
ATOM 1393 N N . PRO A 1 177 ? 9.312 -31.226 19.438 1.00 58.16 177 PRO A N 1
ATOM 1394 C CA . PRO A 1 177 ? 9.271 -32.522 18.781 1.00 58.16 177 PRO A CA 1
ATOM 1395 C C . PRO A 1 177 ? 9.075 -33.602 19.841 1.00 58.16 177 PRO A C 1
ATOM 1397 O O . PRO A 1 177 ? 9.868 -33.735 20.777 1.00 58.16 177 PRO A O 1
ATOM 1400 N N . VAL A 1 178 ? 7.974 -34.343 19.718 1.00 58.38 178 VAL A N 1
ATOM 1401 C CA . VAL A 1 178 ? 7.675 -35.468 20.598 1.00 58.38 178 VAL A CA 1
ATOM 1402 C C . VAL A 1 178 ? 8.732 -36.528 20.312 1.00 58.38 178 VAL A C 1
ATOM 1404 O O . VAL A 1 178 ? 8.623 -37.280 19.346 1.00 58.38 178 VAL A O 1
ATOM 1407 N N . PHE A 1 179 ? 9.784 -36.569 21.129 1.00 57.16 179 PHE A N 1
ATOM 1408 C CA . PHE A 1 179 ? 10.736 -37.670 21.120 1.00 57.16 179 PHE A CA 1
ATOM 1409 C C . PHE A 1 179 ? 9.985 -38.935 21.548 1.00 57.16 179 PHE A C 1
ATOM 1411 O O . PHE A 1 179 ? 9.743 -39.162 22.736 1.00 57.16 179 PHE A O 1
ATOM 1418 N N . GLN A 1 180 ? 9.567 -39.737 20.568 1.00 55.91 180 GLN A N 1
ATOM 1419 C CA . GLN A 1 180 ? 9.136 -41.108 20.815 1.00 55.91 180 GLN A CA 1
ATOM 1420 C C . GLN A 1 180 ? 10.351 -41.883 21.346 1.00 55.91 180 GLN A C 1
ATOM 1422 O O . GLN A 1 180 ? 11.424 -41.843 20.744 1.00 55.91 180 GLN A O 1
ATOM 1427 N N . ARG A 1 181 ? 10.185 -42.484 22.530 1.00 55.75 181 ARG A N 1
ATOM 1428 C CA . ARG A 1 181 ? 11.189 -43.318 23.207 1.00 55.75 181 ARG A CA 1
ATOM 1429 C C . ARG A 1 181 ? 11.343 -44.673 22.536 1.00 55.75 181 ARG A C 1
ATOM 1431 O O . ARG A 1 181 ? 10.311 -45.198 22.065 1.00 55.75 181 ARG A O 1
#

Foldseek 3Di:
DPQDAFDPLFAQEFEDEDDPDPPVVRVVVLLVRLLVSSLVSDPDDQDVVQLVVLLVVVVVVVVVVVVVVCVVVVDPPPPDPVVPPDSSVVCSVVSSVVSSSVSNLSNLLVVVVDDDDQVLLLVVLVVVCVVVVHDSVVSCVVCPVSSVVCVVVSSSVVSSVNSSVRYHYDYDDPDPPPPDD

Sequence (181 aa):
MPPIAVKNYKGVAVEWVKNEASAENEDMAMREAILDQVLAANDIQVPQNLVDHEITRMVMELKHKKKYGSMMFGGYSDFMEGELADPRERFREEAFKLVKTRIVLEGIIAAENFEVSKAELEEEAKVIAVRQQLPVGMVKEFLGEDLELLRDDVLVRKAMDLVCASAVIKEETLLPPVFQR

Nearest PDB structures (foldseek):
  2nsa-assembly1_A  TM=5.784E-01  e=1.699E-04  Thermotoga maritima
  8q7e-assembly1_I  TM=2.352E-01  e=8.164E+00  Homo sapiens
  8q7e-assembly1_E  TM=2.352E-01  e=8.164E+00  Homo sapiens
  8q7e-assembly1_A  TM=2.352E-01  e=8.164E+00  Homo sapiens

Solvent-accessible surface area (backbone atoms only — not comparable to full-atom values): 10617 Å² total; per-residue (Å²): 130,81,72,53,90,66,54,62,52,62,55,39,70,34,84,42,70,86,72,94,64,55,73,68,57,48,52,52,54,47,52,49,51,47,48,52,41,31,55,70,59,37,93,68,89,71,59,63,70,58,30,54,51,41,28,51,50,54,53,49,52,52,52,50,53,51,53,53,50,31,69,73,69,75,46,83,71,71,83,58,85,70,72,78,54,68,69,54,68,78,32,45,65,58,22,43,52,54,49,45,51,50,48,47,46,49,11,43,36,65,74,67,62,74,82,83,52,71,67,58,37,56,48,51,42,43,54,51,12,62,75,69,73,43,61,48,67,60,47,32,69,76,54,37,90,81,31,65,81,43,48,64,59,51,47,52,49,52,40,51,50,51,33,58,76,37,40,41,77,43,77,54,75,82,72,74,83,80,79,80,129

Mean predicted aligned error: 8.3 Å

Radius of gyration: 20.84 Å; Cα contacts (8 Å, |Δi|>4): 157; chains: 1; bounding box: 49×67×47 Å